Protein AF-A0A955SGY1-F1 (afdb_monomer)

Structure (mmCIF, N/CA/C/O backbone):
data_AF-A0A955SGY1-F1
#
_entry.id   AF-A0A955SGY1-F1
#
loop_
_atom_site.group_PDB
_atom_site.id
_atom_site.type_symbol
_atom_site.label_atom_id
_atom_site.label_alt_id
_atom_site.label_comp_id
_atom_site.label_asym_id
_atom_site.label_entity_id
_atom_site.label_seq_id
_atom_site.pdbx_PDB_ins_code
_atom_site.Cartn_x
_atom_site.Cartn_y
_atom_site.Cartn_z
_atom_site.occupancy
_atom_site.B_iso_or_equiv
_atom_site.auth_seq_id
_atom_site.auth_comp_id
_atom_site.auth_asym_id
_atom_site.auth_atom_id
_atom_site.pdbx_PDB_model_num
ATOM 1 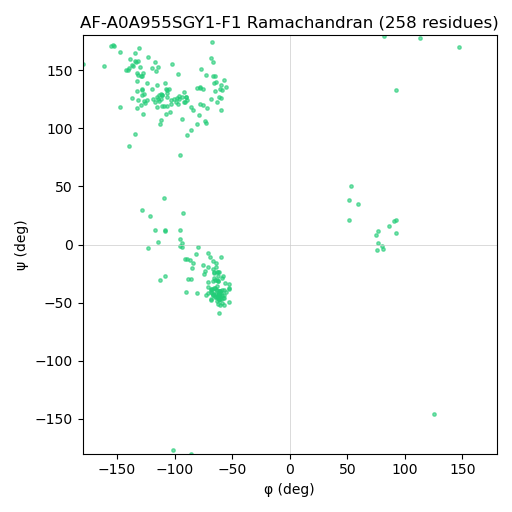N N . GLU A 1 1 ? 8.044 33.710 -1.232 1.00 58.97 1 GLU A N 1
ATOM 2 C CA . GLU A 1 1 ? 9.235 33.362 -0.429 1.00 58.97 1 GLU A CA 1
ATOM 3 C C . GLU A 1 1 ? 10.257 32.613 -1.286 1.00 58.97 1 GLU A C 1
ATOM 5 O O . GLU A 1 1 ? 9.809 31.861 -2.135 1.00 58.97 1 GLU A O 1
ATOM 10 N N . ARG A 1 2 ? 11.578 32.818 -1.128 1.00 69.12 2 ARG A N 1
ATOM 11 C CA . ARG A 1 2 ? 12.640 32.106 -1.903 1.00 69.12 2 ARG A CA 1
ATOM 12 C C . ARG A 1 2 ? 13.667 31.356 -1.040 1.00 69.12 2 ARG A C 1
ATOM 14 O O . ARG A 1 2 ? 14.575 30.723 -1.564 1.00 69.12 2 ARG A O 1
ATOM 21 N N . PHE A 1 3 ? 13.547 31.455 0.283 1.00 81.56 3 PHE A N 1
ATOM 22 C CA . PHE A 1 3 ? 14.526 30.915 1.238 1.00 81.56 3 PHE A CA 1
ATOM 23 C C . PHE A 1 3 ? 13.971 29.784 2.106 1.00 81.56 3 PHE A C 1
ATOM 25 O O . PHE A 1 3 ? 14.678 29.265 2.964 1.00 81.56 3 PHE A O 1
ATOM 32 N N . ILE A 1 4 ? 12.717 29.389 1.884 1.00 88.94 4 ILE A N 1
ATOM 33 C CA . ILE A 1 4 ? 12.073 28.286 2.595 1.00 88.94 4 ILE A CA 1
ATOM 34 C C . ILE A 1 4 ? 11.450 27.314 1.588 1.00 88.94 4 ILE A C 1
ATOM 36 O O . ILE A 1 4 ? 10.950 27.766 0.549 1.00 88.94 4 ILE A O 1
ATOM 40 N N . PRO A 1 5 ? 11.455 26.000 1.879 1.00 91.94 5 PRO A N 1
ATOM 41 C CA . PRO A 1 5 ? 10.697 25.032 1.101 1.00 91.94 5 PRO A CA 1
ATOM 42 C C . PRO A 1 5 ? 9.205 25.380 1.073 1.00 91.94 5 PRO A C 1
ATOM 44 O O . PRO A 1 5 ? 8.644 25.827 2.077 1.00 91.94 5 PRO A O 1
ATOM 47 N N . GLN A 1 6 ? 8.571 25.177 -0.077 1.00 91.75 6 GLN A N 1
ATOM 48 C CA . GLN A 1 6 ? 7.150 25.434 -0.295 1.00 91.75 6 GLN A CA 1
ATOM 49 C C . GLN A 1 6 ? 6.509 24.244 -0.997 1.00 91.75 6 GLN A C 1
ATOM 51 O O . GLN A 1 6 ? 7.007 23.783 -2.021 1.00 91.75 6 GLN A O 1
ATOM 56 N N . ASP A 1 7 ? 5.367 23.806 -0.479 1.00 90.31 7 ASP A N 1
ATOM 57 C CA . ASP A 1 7 ? 4.543 22.774 -1.095 1.00 90.31 7 ASP A CA 1
ATOM 58 C C . ASP A 1 7 ? 3.198 23.373 -1.514 1.00 90.31 7 ASP A C 1
ATOM 60 O O . ASP A 1 7 ? 2.586 24.157 -0.785 1.00 90.31 7 ASP A O 1
ATOM 64 N N . GLY A 1 8 ? 2.740 23.005 -2.706 1.00 89.62 8 GLY A N 1
ATOM 65 C CA . GLY A 1 8 ? 1.530 23.522 -3.326 1.00 89.62 8 GLY A CA 1
ATOM 66 C C . GLY A 1 8 ? 0.721 22.433 -4.019 1.00 89.62 8 GLY A C 1
ATOM 67 O O . GLY A 1 8 ? 1.220 21.360 -4.367 1.00 89.62 8 GLY A O 1
ATOM 68 N N . HIS A 1 9 ? -0.556 22.736 -4.224 1.00 88.56 9 HIS A N 1
ATOM 69 C CA . HIS A 1 9 ? -1.529 21.857 -4.859 1.00 88.56 9 HIS A CA 1
ATOM 70 C C . HIS A 1 9 ? -2.238 22.617 -5.977 1.00 88.56 9 HIS A C 1
ATOM 72 O O . HIS A 1 9 ? -2.709 23.733 -5.754 1.00 88.56 9 HIS A O 1
ATOM 78 N N . ILE A 1 10 ? -2.275 22.047 -7.181 1.00 91.06 10 ILE A N 1
ATOM 79 C CA . ILE A 1 10 ? -2.870 22.682 -8.361 1.00 91.06 10 ILE A CA 1
ATOM 80 C C . ILE A 1 10 ? -3.780 21.669 -9.049 1.00 91.06 10 ILE A C 1
ATOM 82 O O . ILE A 1 10 ? -3.314 20.658 -9.570 1.00 91.06 10 ILE A O 1
ATOM 86 N N . LYS A 1 11 ? -5.077 21.978 -9.116 1.00 87.44 11 LYS A N 1
ATOM 87 C CA . LYS A 1 11 ? -6.042 21.223 -9.924 1.00 87.44 11 LYS A CA 1
ATOM 88 C C . LYS A 1 11 ? -6.175 21.875 -11.292 1.00 87.44 11 LYS A C 1
ATOM 90 O O . LYS A 1 11 ? -6.476 23.063 -11.377 1.00 87.44 11 LYS A O 1
ATOM 95 N N . LEU A 1 12 ? -6.005 21.093 -12.350 1.00 88.69 12 LEU A N 1
ATOM 96 C CA . LEU A 1 12 ? -6.182 21.539 -13.730 1.00 88.69 12 LEU A CA 1
ATOM 97 C C . LEU A 1 12 ? -7.009 20.543 -14.540 1.00 88.69 12 LEU A C 1
ATOM 99 O O . LEU A 1 12 ? -7.102 19.359 -14.219 1.00 88.69 12 LEU A O 1
ATOM 103 N N . SER A 1 13 ? -7.615 21.045 -15.610 1.00 84.56 13 SER A N 1
ATOM 104 C CA . SER A 1 13 ? -8.265 20.232 -16.634 1.00 84.56 13 SER A CA 1
ATOM 105 C C . SER A 1 13 ? -7.509 20.424 -17.942 1.00 84.56 13 SER A C 1
ATOM 107 O O . SER A 1 13 ? -7.421 21.548 -18.435 1.00 84.56 13 SER A O 1
ATOM 109 N N . VAL A 1 14 ? -6.937 19.350 -18.483 1.00 83.06 14 VAL A N 1
ATOM 110 C CA . VAL A 1 14 ? -6.180 19.357 -19.744 1.00 83.06 14 VAL A CA 1
ATOM 111 C C . VAL A 1 14 ? -6.773 18.294 -20.654 1.00 83.06 14 VAL A C 1
ATOM 113 O O . VAL A 1 14 ? -6.879 17.138 -20.256 1.00 83.06 14 VAL A O 1
ATOM 116 N N . GLU A 1 15 ? -7.200 18.690 -21.856 1.00 84.50 15 GLU A N 1
ATOM 117 C CA . GLU A 1 15 ? -7.809 17.787 -22.852 1.00 84.50 15 GLU A CA 1
ATOM 118 C C . GLU A 1 15 ? -8.969 16.939 -22.283 1.00 84.50 15 GLU A C 1
ATOM 120 O O . GLU A 1 15 ? -9.115 15.754 -22.576 1.00 84.50 15 GLU A O 1
ATOM 125 N N . GLY A 1 16 ? -9.782 17.540 -21.406 1.00 79.62 16 GLY A N 1
ATOM 126 C CA . GLY A 1 16 ? -10.905 16.866 -20.742 1.00 79.62 16 GLY A CA 1
ATOM 127 C C . GLY A 1 16 ? -10.512 15.928 -19.594 1.00 79.62 16 GLY A C 1
ATOM 128 O O . GLY A 1 16 ? -11.390 15.333 -18.971 1.00 79.62 16 GLY A O 1
ATOM 129 N N . ARG A 1 17 ? -9.220 15.804 -19.269 1.00 77.88 17 ARG A N 1
ATOM 130 C CA . ARG A 1 17 ? -8.729 15.034 -18.120 1.00 77.88 17 ARG A CA 1
ATOM 131 C C . ARG A 1 17 ? -8.499 15.945 -16.925 1.00 77.88 17 ARG A C 1
ATOM 133 O O . ARG A 1 17 ? -7.773 16.934 -17.018 1.00 77.88 17 ARG A O 1
ATOM 140 N N . SER A 1 18 ? -9.084 15.580 -15.786 1.00 80.62 18 SER A N 1
ATOM 141 C CA . SER A 1 18 ? -8.794 16.237 -14.511 1.00 80.62 18 SER A CA 1
ATOM 142 C C . SER A 1 18 ? -7.466 15.717 -13.963 1.00 80.62 18 SER A C 1
ATOM 144 O O . SER A 1 18 ? -7.362 14.557 -13.561 1.00 80.62 18 SER A O 1
ATOM 146 N N . ILE A 1 19 ? -6.463 16.589 -13.955 1.00 85.31 19 ILE A N 1
ATOM 147 C CA . ILE A 1 19 ? -5.121 16.317 -13.449 1.00 85.31 19 ILE A CA 1
ATOM 148 C C . ILE A 1 19 ? -4.935 17.084 -12.148 1.00 85.31 19 ILE A C 1
ATOM 150 O O . ILE A 1 19 ? -5.339 18.243 -12.011 1.00 85.31 19 ILE A O 1
ATOM 154 N N . ASP A 1 20 ? -4.303 16.421 -11.195 1.00 85.75 20 ASP A N 1
ATOM 155 C CA . ASP A 1 20 ? -3.930 17.016 -9.932 1.00 85.75 20 ASP A CA 1
ATOM 156 C C . ASP A 1 20 ? -2.399 17.052 -9.799 1.00 85.75 20 ASP A C 1
ATOM 158 O O . ASP A 1 20 ? -1.723 16.045 -10.011 1.00 85.75 20 ASP A O 1
ATOM 162 N N . LEU A 1 21 ? -1.828 18.224 -9.519 1.00 89.50 21 LEU A N 1
ATOM 163 C CA . LEU A 1 21 ? -0.387 18.415 -9.373 1.00 89.50 21 LEU A CA 1
ATOM 164 C C . LEU A 1 21 ? -0.034 18.725 -7.928 1.00 89.50 21 LEU A C 1
ATOM 166 O O . LEU A 1 21 ? -0.535 19.683 -7.336 1.00 89.50 21 LEU A O 1
ATOM 170 N N . ARG A 1 22 ? 0.933 17.971 -7.405 1.00 90.12 22 ARG A N 1
ATOM 171 C CA . ARG A 1 22 ? 1.679 18.363 -6.208 1.00 90.12 22 ARG A CA 1
ATOM 172 C C . ARG A 1 22 ? 2.985 19.005 -6.639 1.00 90.12 22 ARG A C 1
ATOM 174 O O . ARG A 1 22 ? 3.778 18.374 -7.340 1.00 90.12 22 ARG A O 1
ATOM 181 N N . VAL A 1 23 ? 3.188 20.247 -6.228 1.00 93.88 23 VAL A N 1
ATOM 182 C CA . VAL A 1 23 ? 4.379 21.034 -6.547 1.00 93.88 23 VAL A CA 1
ATOM 183 C C . VAL A 1 23 ? 5.180 21.207 -5.269 1.00 93.88 23 VAL A C 1
ATOM 185 O O . VAL A 1 23 ? 4.620 21.617 -4.259 1.00 93.88 23 VAL A O 1
ATOM 188 N N . SER A 1 24 ? 6.470 20.895 -5.313 1.00 94.31 24 SER A N 1
ATOM 189 C CA . SER A 1 24 ? 7.399 21.161 -4.217 1.00 94.31 24 SER A CA 1
ATOM 190 C C . SER A 1 24 ? 8.550 22.007 -4.745 1.00 94.31 24 SER A C 1
ATOM 192 O O . SER A 1 24 ? 9.192 21.637 -5.733 1.00 94.31 24 SER A O 1
ATOM 194 N N . CYS A 1 25 ? 8.778 23.152 -4.111 1.00 94.25 25 CYS A N 1
ATOM 195 C CA . CYS A 1 25 ? 9.858 24.081 -4.405 1.00 94.25 25 CYS A CA 1
ATOM 196 C C . CYS A 1 25 ? 10.840 24.064 -3.233 1.00 94.25 25 CYS A C 1
ATOM 198 O O . CYS A 1 25 ? 10.445 24.305 -2.093 1.00 94.25 25 CYS A O 1
ATOM 200 N N . CYS A 1 26 ? 12.115 23.800 -3.501 1.00 94.31 26 CYS A N 1
ATOM 201 C CA . CYS A 1 26 ? 13.161 23.757 -2.484 1.00 94.31 26 CYS A CA 1
ATOM 202 C C . CYS A 1 26 ? 14.322 24.686 -2.873 1.00 94.31 26 CYS A C 1
ATOM 204 O O . CYS A 1 26 ? 14.809 24.586 -4.006 1.00 94.31 26 CYS A O 1
ATOM 206 N N . PRO A 1 27 ? 14.789 25.575 -1.976 1.00 92.94 27 PRO A N 1
ATOM 207 C CA . PRO A 1 27 ? 15.958 26.398 -2.245 1.00 92.94 27 PRO A CA 1
ATOM 208 C C . PRO A 1 27 ? 17.218 25.529 -2.354 1.00 92.94 27 PRO A C 1
ATOM 210 O O . PRO A 1 27 ? 17.440 24.597 -1.584 1.00 92.94 27 PRO A O 1
ATOM 213 N N . THR A 1 28 ? 18.066 25.858 -3.316 1.00 92.75 28 THR A N 1
ATOM 214 C CA . THR A 1 28 ? 19.354 25.220 -3.593 1.00 92.75 28 THR A CA 1
ATOM 215 C C . THR A 1 28 ? 20.434 26.290 -3.735 1.00 92.75 28 THR A C 1
ATOM 217 O O . THR A 1 28 ? 20.137 27.477 -3.870 1.00 92.75 28 THR A O 1
ATOM 220 N N . VAL A 1 29 ? 21.703 25.876 -3.765 1.00 92.88 29 VAL A N 1
ATOM 221 C CA . VAL A 1 29 ? 22.844 26.794 -3.950 1.00 92.88 29 VAL A CA 1
ATOM 222 C C . VAL A 1 29 ? 22.747 27.591 -5.264 1.00 92.88 29 VAL A C 1
ATOM 224 O O . VAL A 1 29 ? 23.251 28.707 -5.340 1.00 92.88 29 VAL A O 1
ATOM 227 N N . PHE A 1 30 ? 22.069 27.052 -6.284 1.00 93.25 30 PHE A N 1
ATOM 228 C CA . PHE A 1 30 ? 21.986 27.639 -7.627 1.00 93.25 30 PHE A CA 1
ATOM 229 C C . PHE A 1 30 ? 20.610 28.241 -7.966 1.00 93.25 30 PHE A C 1
ATOM 231 O O . PHE A 1 30 ? 20.347 28.540 -9.128 1.00 93.25 30 PHE A O 1
ATOM 238 N N . GLY A 1 31 ? 19.719 28.411 -6.982 1.00 92.00 31 GLY A N 1
ATOM 239 C CA . GLY A 1 31 ? 18.337 28.863 -7.195 1.00 92.00 31 GLY A CA 1
ATOM 240 C C . GLY A 1 31 ? 17.324 27.890 -6.598 1.00 92.00 31 GLY A C 1
ATOM 241 O O . GLY A 1 31 ? 17.603 27.268 -5.581 1.00 92.00 31 GLY A O 1
ATOM 242 N N . GLU A 1 32 ? 16.155 27.722 -7.208 1.00 94.06 32 GLU A N 1
ATOM 243 C CA . GLU A 1 32 ? 15.104 26.831 -6.694 1.00 94.06 32 GLU A CA 1
ATOM 244 C C . GLU A 1 32 ? 15.019 25.540 -7.520 1.00 94.06 32 GLU A C 1
ATOM 246 O O . GLU A 1 32 ? 15.006 25.568 -8.749 1.00 94.06 32 GLU A O 1
ATOM 251 N N . SER A 1 33 ? 14.939 24.398 -6.838 1.00 94.25 33 SER A N 1
ATOM 252 C CA . SER A 1 33 ? 14.561 23.121 -7.442 1.00 94.25 33 SE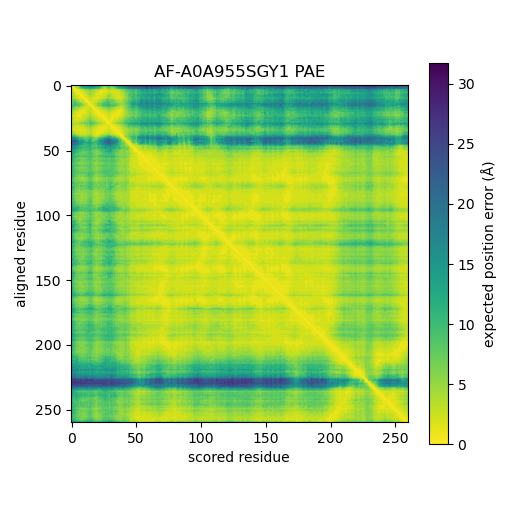R A CA 1
ATOM 253 C C . SER A 1 33 ? 13.050 22.965 -7.350 1.00 94.25 33 SER A C 1
ATOM 255 O O . SER A 1 33 ? 12.487 23.084 -6.261 1.00 94.25 33 SER A O 1
ATOM 257 N N . VAL A 1 34 ? 12.399 22.692 -8.481 1.00 94.69 34 VAL A N 1
ATOM 258 C CA . VAL A 1 34 ? 10.949 22.492 -8.555 1.00 94.69 34 VAL A CA 1
ATOM 259 C C . VAL A 1 34 ? 10.662 21.070 -9.011 1.00 94.69 34 VAL A C 1
ATOM 261 O O . VAL A 1 34 ? 11.076 20.652 -10.092 1.00 94.69 34 VAL A O 1
ATOM 264 N N . VAL A 1 35 ? 9.913 20.329 -8.199 1.00 95.62 35 VAL A N 1
ATOM 265 C CA . VAL A 1 35 ? 9.427 18.988 -8.529 1.00 95.62 35 VAL A CA 1
ATOM 266 C C . VAL A 1 35 ? 7.912 19.035 -8.647 1.00 95.62 35 VAL A C 1
ATOM 268 O O . VAL A 1 35 ? 7.218 19.407 -7.703 1.00 95.62 35 VAL A O 1
ATOM 271 N N . MET A 1 36 ? 7.393 18.617 -9.802 1.00 92.81 36 MET A N 1
ATOM 272 C CA . MET A 1 36 ? 5.959 18.447 -10.025 1.00 92.81 36 MET A CA 1
ATOM 273 C C . MET A 1 36 ? 5.628 16.962 -10.120 1.00 92.81 36 MET A C 1
ATOM 275 O O . MET A 1 36 ? 6.121 16.254 -10.999 1.00 92.81 36 MET A O 1
ATOM 279 N N . ARG A 1 37 ? 4.777 16.482 -9.214 1.00 89.56 37 ARG A N 1
ATOM 280 C CA . ARG A 1 37 ? 4.217 15.132 -9.265 1.00 89.56 37 ARG A CA 1
ATOM 281 C C . ARG A 1 37 ? 2.819 15.195 -9.863 1.00 89.56 37 ARG A C 1
ATOM 283 O O . ARG A 1 37 ? 1.950 15.873 -9.323 1.00 89.56 37 ARG A O 1
ATOM 290 N N . ILE A 1 38 ? 2.629 14.457 -10.952 1.00 86.62 38 ILE A N 1
ATOM 291 C CA . ILE A 1 38 ? 1.356 14.351 -11.663 1.00 86.62 38 ILE A CA 1
ATOM 292 C C . ILE A 1 38 ? 0.532 13.213 -11.071 1.00 86.62 38 ILE A C 1
ATOM 294 O O . ILE A 1 38 ? 0.996 12.073 -11.018 1.00 86.62 38 ILE A O 1
ATOM 298 N N . LEU A 1 39 ? -0.687 13.528 -10.652 1.00 80.94 39 LEU A N 1
ATOM 299 C CA . LEU A 1 39 ? -1.702 12.582 -10.214 1.00 80.94 39 LEU A CA 1
ATOM 300 C C . LEU A 1 39 ? -2.836 12.607 -11.246 1.00 80.94 39 LEU A C 1
ATOM 302 O O . LEU A 1 39 ? -3.626 13.550 -11.318 1.00 80.94 39 LEU A O 1
ATOM 306 N N . ASP A 1 40 ? -2.879 11.580 -12.094 1.00 74.88 40 ASP A N 1
ATOM 307 C CA . ASP A 1 40 ? -3.929 11.406 -13.099 1.00 74.88 40 ASP A CA 1
ATOM 308 C C . ASP A 1 40 ? -5.047 10.526 -12.531 1.00 74.88 40 ASP A C 1
ATOM 310 O O . ASP A 1 40 ? -4.890 9.309 -12.389 1.00 74.88 40 ASP A O 1
ATOM 314 N N . LYS A 1 41 ? -6.192 11.148 -12.232 1.00 66.06 41 LYS A N 1
ATOM 315 C CA . LYS A 1 41 ? -7.369 10.476 -11.662 1.00 66.06 41 LYS A CA 1
ATOM 316 C C . LYS A 1 41 ? -7.954 9.399 -12.578 1.00 66.06 41 LYS A C 1
ATOM 318 O O . LYS A 1 41 ? -8.553 8.457 -12.075 1.00 66.06 41 LYS A O 1
ATOM 323 N N . GLY A 1 42 ? -7.783 9.516 -13.897 1.00 61.31 42 GLY A N 1
ATOM 324 C CA . GLY A 1 42 ? -8.305 8.550 -14.868 1.00 61.31 42 GLY A CA 1
ATOM 325 C C . GLY A 1 42 ? -7.435 7.302 -15.038 1.00 61.31 42 GLY A C 1
ATOM 326 O O . GLY A 1 42 ? -7.839 6.364 -15.717 1.00 61.31 42 GLY A O 1
ATOM 327 N N . SER A 1 43 ? -6.238 7.283 -14.443 1.00 59.78 43 SER A N 1
ATOM 328 C CA . SER A 1 43 ? -5.252 6.207 -14.615 1.00 59.78 43 SER A CA 1
ATOM 329 C C . SER A 1 43 ? -5.300 5.127 -13.530 1.00 59.78 43 SER A C 1
ATOM 331 O O . SER A 1 43 ? -4.517 4.173 -13.576 1.00 59.78 43 SER A O 1
ATOM 333 N N . LEU A 1 44 ? -6.187 5.276 -12.541 1.00 66.44 44 LEU A N 1
ATOM 334 C CA . LEU A 1 44 ? -6.273 4.360 -11.414 1.00 66.44 44 LEU A CA 1
ATOM 335 C C . LEU A 1 44 ? -6.886 3.031 -11.865 1.00 66.44 44 LEU A C 1
ATOM 337 O O . LEU A 1 44 ? -8.086 2.908 -12.090 1.00 66.44 44 LEU A O 1
ATOM 341 N N . VAL A 1 45 ? -6.024 2.031 -11.997 1.00 61.56 45 VAL A N 1
ATOM 342 C CA . VAL A 1 45 ? -6.423 0.645 -12.219 1.00 61.56 45 VAL A CA 1
ATOM 343 C C . VAL A 1 45 ? -6.974 0.099 -10.900 1.00 61.56 45 VAL A C 1
ATOM 345 O O . VAL A 1 45 ? -6.203 -0.137 -9.971 1.00 61.56 45 VAL A O 1
ATOM 348 N N . LEU A 1 46 ? -8.296 -0.063 -10.822 1.00 70.62 46 LEU A N 1
ATOM 349 C CA . LEU A 1 46 ? -9.027 -0.654 -9.688 1.00 70.62 46 LEU A CA 1
ATOM 350 C C . LEU A 1 46 ? -9.598 -2.027 -10.053 1.00 70.62 46 LEU A C 1
ATOM 352 O O . LEU A 1 46 ? -10.732 -2.360 -9.726 1.00 70.62 46 LEU A O 1
ATOM 356 N N . ASP A 1 47 ? -8.811 -2.798 -10.788 1.00 79.69 47 ASP A N 1
ATOM 357 C CA . ASP A 1 47 ? -9.188 -4.107 -11.292 1.00 79.69 47 ASP A CA 1
ATOM 358 C C . ASP A 1 47 ? -8.073 -5.093 -10.913 1.00 79.69 47 ASP A C 1
ATOM 360 O O . ASP A 1 47 ? -6.908 -4.902 -11.287 1.00 79.69 47 ASP A O 1
ATOM 364 N N . VAL A 1 48 ? -8.430 -6.122 -10.134 1.00 79.12 48 VAL A N 1
ATOM 365 C CA . VAL A 1 48 ? -7.500 -7.154 -9.645 1.00 79.12 48 VAL A CA 1
ATOM 366 C C . VAL A 1 48 ? -6.827 -7.859 -10.814 1.00 79.12 48 VAL A C 1
ATOM 368 O O . VAL A 1 48 ? -5.617 -8.102 -10.782 1.00 79.12 48 VAL A O 1
ATOM 371 N N . GLU A 1 49 ? -7.579 -8.111 -11.883 1.00 82.62 49 GLU A N 1
ATOM 372 C CA . GLU A 1 49 ? -7.097 -8.812 -13.064 1.00 82.62 49 GLU A CA 1
ATOM 373 C C . GLU A 1 49 ? -6.007 -7.997 -13.789 1.00 82.62 49 GLU A C 1
ATOM 375 O O . GLU A 1 49 ? -5.112 -8.546 -14.439 1.00 82.62 49 GLU A O 1
ATOM 380 N N . GLN A 1 50 ? -5.999 -6.675 -13.607 1.00 83.88 50 GLN A N 1
ATOM 381 C CA . GLN A 1 50 ? -5.000 -5.773 -14.177 1.00 83.88 50 GLN A CA 1
ATOM 382 C C . GLN A 1 50 ? -3.779 -5.530 -13.272 1.00 83.88 50 GLN A C 1
ATOM 384 O O . GLN A 1 50 ? -2.760 -5.021 -13.762 1.00 83.88 50 GLN A O 1
ATOM 389 N N . LEU A 1 51 ? -3.822 -5.924 -11.989 1.00 87.19 51 LEU A N 1
ATOM 390 C CA . LEU A 1 51 ? -2.685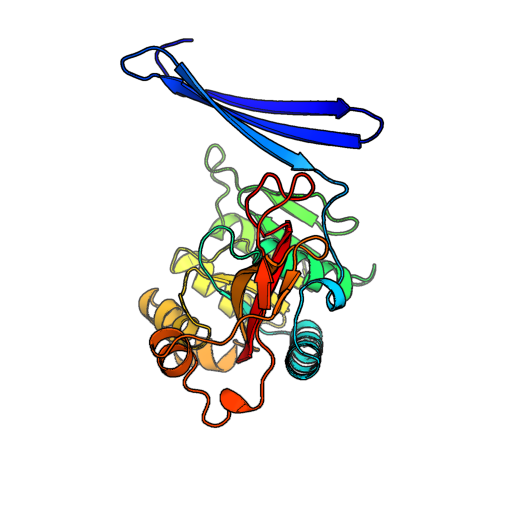 -5.803 -11.059 1.00 87.19 51 LEU A CA 1
ATOM 391 C C . LEU A 1 51 ? -1.502 -6.698 -11.464 1.00 87.19 51 LEU A C 1
ATOM 393 O O . LEU A 1 51 ? -0.341 -6.349 -11.218 1.00 87.19 51 LEU A O 1
ATOM 397 N N . GLY A 1 52 ? -1.786 -7.816 -12.137 1.00 89.81 52 GLY A N 1
ATOM 398 C CA . GLY A 1 52 ? -0.790 -8.797 -12.574 1.00 89.81 52 GLY A CA 1
ATOM 399 C C . GLY A 1 52 ? -0.548 -9.933 -11.581 1.00 89.81 52 GLY A C 1
ATOM 400 O O . GLY A 1 52 ? 0.510 -10.555 -11.629 1.00 89.81 52 GLY A O 1
ATOM 401 N N . MET A 1 53 ? -1.493 -10.184 -10.671 1.00 92.81 53 MET A N 1
ATOM 402 C CA . MET A 1 53 ? -1.466 -11.363 -9.801 1.00 92.81 53 MET A CA 1
ATOM 403 C C . MET A 1 53 ? -1.666 -12.640 -10.626 1.00 92.81 53 MET A C 1
ATOM 405 O O . MET A 1 53 ? -2.423 -12.633 -11.599 1.00 92.81 53 MET A O 1
ATOM 409 N N . SER A 1 54 ? -1.008 -13.731 -10.227 1.00 92.69 54 SER A N 1
ATOM 410 C CA . SER A 1 54 ? -1.272 -15.060 -10.791 1.00 92.69 54 SER A CA 1
ATOM 411 C C . SER A 1 54 ? -2.680 -15.533 -10.411 1.00 92.69 54 SER A C 1
ATOM 413 O O . SER A 1 54 ? -3.209 -15.096 -9.395 1.00 92.69 54 SER A O 1
ATOM 415 N N . GLU A 1 55 ? -3.289 -16.456 -11.162 1.00 92.88 55 GLU A N 1
ATOM 416 C CA . GLU A 1 55 ? -4.618 -16.996 -10.808 1.00 92.88 55 GLU A CA 1
ATOM 417 C C . GLU A 1 55 ? -4.656 -17.606 -9.395 1.00 92.88 55 GLU A C 1
ATOM 419 O O . GLU A 1 55 ? -5.670 -17.538 -8.703 1.00 92.88 55 GLU A O 1
ATOM 424 N N . VAL A 1 56 ? -3.540 -18.191 -8.952 1.00 93.56 56 VAL A N 1
ATOM 425 C CA . VAL A 1 56 ? -3.404 -18.766 -7.608 1.00 93.56 56 VAL A CA 1
ATOM 426 C C . VAL A 1 56 ? -3.411 -17.667 -6.547 1.00 93.56 56 VAL A C 1
ATOM 428 O O . VAL A 1 56 ? -4.133 -17.779 -5.558 1.00 93.56 56 VAL A O 1
ATOM 431 N N . ASP A 1 57 ? -2.641 -16.598 -6.754 1.00 94.31 57 ASP A N 1
ATOM 432 C CA . ASP A 1 57 ? -2.586 -15.482 -5.806 1.00 94.31 57 ASP A CA 1
ATOM 433 C C . ASP A 1 57 ? -3.877 -14.662 -5.817 1.00 94.31 57 ASP A C 1
ATOM 435 O O . ASP A 1 57 ? -4.280 -14.177 -4.767 1.00 94.31 57 ASP A O 1
ATOM 439 N N . GLN A 1 58 ? -4.561 -14.555 -6.962 1.00 94.50 58 GLN A N 1
ATOM 440 C CA . GLN A 1 58 ? -5.879 -13.920 -7.055 1.00 94.50 58 GLN A CA 1
ATOM 441 C C . GLN A 1 58 ? -6.913 -14.649 -6.197 1.00 94.50 58 GLN A C 1
ATOM 443 O O . GLN A 1 58 ? -7.642 -13.998 -5.459 1.00 94.50 58 GLN A O 1
ATOM 448 N N . LYS A 1 59 ? -6.941 -15.989 -6.224 1.00 94.81 59 LYS A N 1
ATOM 449 C CA . LYS A 1 59 ? -7.842 -16.776 -5.364 1.00 94.81 59 LYS A CA 1
ATOM 450 C C . LYS A 1 59 ? -7.554 -16.547 -3.882 1.00 94.81 59 LYS A C 1
ATOM 452 O O . LYS A 1 59 ? -8.468 -16.242 -3.130 1.00 94.81 59 LYS A O 1
ATOM 457 N N . LYS A 1 60 ? -6.281 -16.615 -3.473 1.00 95.94 60 LYS A N 1
ATOM 458 C CA . LYS A 1 60 ? -5.879 -16.318 -2.085 1.00 95.94 60 LYS A CA 1
ATOM 459 C C . LYS A 1 60 ? -6.252 -14.894 -1.673 1.00 95.94 60 LYS A C 1
ATOM 461 O O . LYS A 1 60 ? -6.713 -14.675 -0.558 1.00 95.94 60 LYS A O 1
ATOM 466 N N . PHE A 1 61 ? -6.039 -13.932 -2.568 1.00 96.62 61 PHE A N 1
ATOM 467 C CA . PHE A 1 61 ? -6.398 -12.538 -2.353 1.00 96.62 61 PHE A CA 1
ATOM 468 C C . PHE A 1 61 ? -7.902 -12.392 -2.140 1.00 96.62 61 PHE A C 1
ATOM 470 O O . PHE A 1 61 ? -8.304 -11.847 -1.117 1.00 96.62 61 PHE A O 1
ATOM 477 N N . ASP A 1 62 ? -8.720 -12.943 -3.038 1.00 95.75 62 ASP A N 1
ATOM 478 C CA . ASP A 1 62 ? -10.177 -12.927 -2.914 1.00 95.75 62 ASP A CA 1
ATOM 479 C C . ASP A 1 62 ? -10.653 -13.595 -1.620 1.00 95.75 62 ASP A C 1
ATOM 481 O O . ASP A 1 62 ? -11.482 -13.021 -0.914 1.00 95.75 62 ASP A O 1
ATOM 485 N N . ASP A 1 63 ? -10.082 -14.741 -1.252 1.00 96.69 63 ASP A N 1
ATOM 486 C CA . ASP A 1 63 ? -10.420 -15.432 -0.007 1.00 96.69 63 ASP A CA 1
ATOM 487 C C . ASP A 1 63 ? -10.111 -14.574 1.230 1.00 96.69 63 ASP A C 1
ATOM 489 O O . ASP A 1 63 ? -10.898 -14.539 2.176 1.00 96.69 63 ASP A O 1
ATOM 493 N N . VAL A 1 64 ? -8.973 -13.871 1.245 1.00 97.44 64 VAL A N 1
ATOM 494 C CA . VAL A 1 64 ? -8.541 -13.046 2.385 1.00 97.44 64 VAL A CA 1
ATOM 495 C C . VAL A 1 64 ? -9.362 -11.766 2.514 1.00 97.44 64 VAL A C 1
ATOM 497 O O . VAL A 1 64 ? -9.763 -11.426 3.628 1.00 97.44 64 VAL A O 1
ATOM 500 N N . ILE A 1 65 ? -9.634 -11.061 1.411 1.00 97.12 65 ILE A N 1
ATOM 501 C CA . ILE A 1 65 ? -10.367 -9.785 1.466 1.00 97.12 65 ILE A CA 1
ATOM 502 C C . ILE A 1 65 ? -11.851 -9.968 1.816 1.00 97.12 65 ILE A C 1
ATOM 504 O O . ILE A 1 65 ? -12.473 -9.013 2.264 1.00 97.12 65 ILE A O 1
ATOM 508 N N . HIS A 1 66 ? -12.416 -11.169 1.648 1.00 97.06 66 HIS A N 1
ATOM 509 C CA . HIS A 1 66 ? -13.806 -11.477 2.016 1.00 97.06 66 HIS A CA 1
ATOM 510 C C . HIS A 1 66 ? -13.955 -12.099 3.411 1.00 97.06 66 HIS A C 1
ATOM 512 O O . HIS A 1 66 ? -15.061 -12.482 3.801 1.00 97.06 66 HIS A O 1
ATOM 518 N N . ARG A 1 67 ? -12.869 -12.216 4.188 1.00 97.50 67 ARG A N 1
ATOM 519 C CA . ARG A 1 67 ? -12.976 -12.689 5.572 1.00 97.50 67 ARG A CA 1
ATOM 520 C C . ARG A 1 67 ? -13.775 -11.696 6.423 1.00 97.50 67 ARG A C 1
ATOM 522 O O . ARG A 1 67 ? -13.637 -10.491 6.238 1.00 97.50 67 ARG A O 1
ATOM 529 N N . PRO A 1 68 ? -14.568 -12.182 7.394 1.00 96.06 68 PRO A N 1
ATOM 530 C CA . PRO A 1 68 ? -15.405 -11.313 8.220 1.00 96.06 68 PRO A CA 1
ATOM 531 C C . PRO A 1 68 ? -14.588 -10.386 9.127 1.00 96.06 68 PRO A C 1
ATOM 533 O O . PRO A 1 68 ? -15.020 -9.281 9.425 1.00 96.06 68 PRO A O 1
ATOM 536 N N . HIS A 1 69 ? -13.416 -10.834 9.576 1.00 97.62 69 HIS A N 1
ATOM 537 C CA . HIS A 1 69 ? -12.529 -10.070 10.446 1.00 97.62 69 HIS A CA 1
ATOM 538 C C . HIS A 1 69 ? -11.082 -10.541 10.299 1.00 97.62 69 HIS A C 1
ATOM 540 O O . HIS A 1 69 ? -10.820 -11.581 9.689 1.00 97.62 69 HIS A O 1
ATOM 546 N N . GLY A 1 70 ? -10.151 -9.799 10.893 1.00 97.88 70 GLY A N 1
ATOM 547 C CA . GLY A 1 70 ? -8.710 -10.059 10.864 1.00 97.88 70 GLY A CA 1
ATOM 548 C C . GLY A 1 70 ? -7.953 -8.984 10.082 1.00 97.88 70 GLY A C 1
ATOM 549 O O . GLY A 1 70 ? -8.557 -8.051 9.558 1.00 97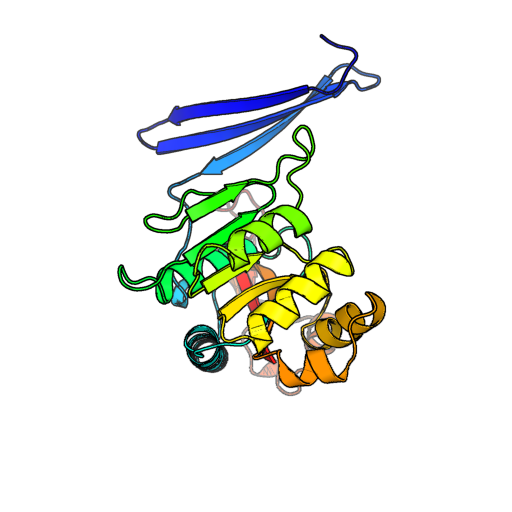.88 70 GLY A O 1
ATOM 550 N N . ILE A 1 71 ? -6.625 -9.084 10.017 1.00 98.12 71 ILE A N 1
ATOM 551 C CA . ILE A 1 71 ? -5.771 -8.090 9.355 1.00 98.12 71 ILE A CA 1
ATOM 552 C C . ILE A 1 71 ? -5.114 -8.653 8.090 1.00 98.12 71 ILE A C 1
ATOM 554 O O . ILE A 1 71 ? -4.494 -9.717 8.113 1.00 98.12 71 ILE A O 1
ATOM 558 N N . PHE A 1 72 ? -5.240 -7.925 6.982 1.00 98.50 72 PHE A N 1
ATOM 559 C CA . PHE A 1 72 ? -4.511 -8.155 5.739 1.00 98.50 72 PHE A CA 1
ATOM 560 C C . PHE A 1 72 ? -3.437 -7.080 5.561 1.00 98.50 72 PHE A C 1
ATOM 562 O O . PHE A 1 72 ? -3.712 -5.877 5.626 1.00 98.50 72 PHE A O 1
ATOM 569 N N . LEU A 1 73 ? -2.199 -7.520 5.340 1.00 98.38 73 LEU A N 1
ATOM 570 C CA . LEU A 1 73 ? -1.033 -6.644 5.267 1.00 98.38 73 LEU A CA 1
ATOM 571 C C . LEU A 1 73 ? -0.443 -6.656 3.863 1.00 98.38 73 LEU A C 1
ATOM 573 O O . LEU A 1 73 ? -0.049 -7.704 3.359 1.00 98.38 73 LEU A O 1
ATOM 577 N N . VAL A 1 74 ? -0.299 -5.480 3.256 1.00 98.19 74 VAL A N 1
ATOM 578 C CA . VAL A 1 74 ? 0.434 -5.325 1.994 1.00 98.19 74 VAL A CA 1
ATOM 579 C C . VAL A 1 74 ? 1.800 -4.718 2.275 1.00 98.19 74 VAL A C 1
ATOM 581 O O . VAL A 1 74 ? 1.913 -3.636 2.852 1.00 98.19 74 VAL A O 1
ATOM 584 N N . THR A 1 75 ? 2.864 -5.389 1.852 1.00 97.94 75 THR A N 1
ATOM 585 C CA . THR A 1 75 ? 4.235 -4.969 2.122 1.00 97.94 75 THR A CA 1
ATOM 586 C C . THR A 1 75 ? 5.017 -4.635 0.864 1.00 97.94 75 THR A C 1
ATOM 588 O O . THR A 1 75 ? 4.678 -5.021 -0.256 1.00 97.94 75 THR A O 1
ATOM 591 N N . GLY A 1 76 ? 6.060 -3.828 1.035 1.00 96.81 76 GLY A N 1
ATOM 592 C CA . GLY A 1 76 ? 6.974 -3.462 -0.039 1.00 96.81 76 GLY A CA 1
ATOM 593 C C . GLY A 1 76 ? 7.537 -2.048 0.101 1.00 96.81 76 GLY A C 1
ATOM 594 O O . GLY A 1 76 ? 7.062 -1.245 0.916 1.00 96.81 76 GLY A O 1
ATOM 595 N N . PRO A 1 77 ? 8.539 -1.699 -0.719 1.00 94.19 77 PRO A N 1
ATOM 596 C CA . PRO A 1 77 ? 9.159 -0.380 -0.696 1.00 94.19 77 PRO A CA 1
ATOM 597 C C . PRO A 1 77 ? 8.204 0.726 -1.176 1.00 94.19 77 PRO A C 1
ATOM 599 O O . PRO A 1 77 ? 7.080 0.492 -1.632 1.00 94.19 77 PRO A O 1
ATOM 602 N N . THR A 1 78 ? 8.644 1.977 -1.071 1.00 91.06 78 THR A N 1
ATOM 603 C CA . THR A 1 78 ? 7.926 3.112 -1.663 1.00 91.06 78 THR A CA 1
ATOM 604 C C . THR A 1 78 ? 7.807 2.930 -3.176 1.00 91.06 78 THR A C 1
ATOM 606 O O . THR A 1 78 ? 8.754 2.516 -3.841 1.00 91.06 78 THR A O 1
ATOM 609 N N . GLY A 1 79 ? 6.627 3.219 -3.730 1.00 89.50 79 GLY A N 1
ATOM 610 C CA . GLY A 1 79 ? 6.374 3.076 -5.165 1.00 89.50 79 GLY A CA 1
ATOM 611 C C . G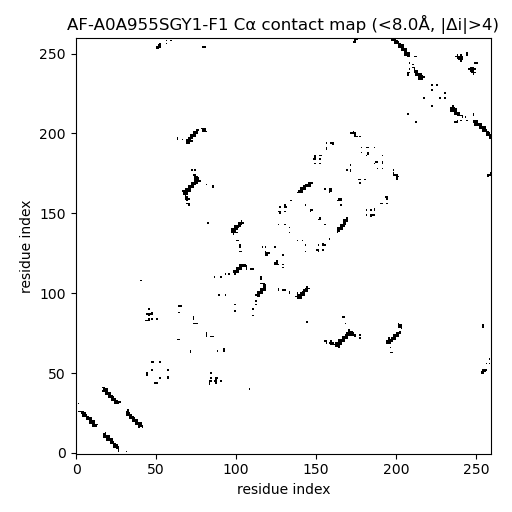LY A 1 79 ? 6.159 1.636 -5.646 1.00 89.50 79 GLY A C 1
ATOM 612 O O . GLY A 1 79 ? 6.113 1.418 -6.854 1.00 89.50 79 GLY A O 1
ATOM 613 N N . SER A 1 80 ? 5.984 0.662 -4.744 1.00 93.25 80 SER A N 1
ATOM 614 C CA . SER A 1 80 ? 5.658 -0.720 -5.121 1.00 93.25 80 SER A CA 1
ATOM 615 C C . SER A 1 80 ? 4.183 -0.962 -5.461 1.00 93.25 80 SER A C 1
ATOM 617 O O . SER A 1 80 ? 3.839 -2.071 -5.847 1.00 93.25 80 SER A O 1
ATOM 619 N N . GLY A 1 81 ? 3.316 0.051 -5.359 1.00 92.56 81 GLY A N 1
ATOM 620 C CA . GLY A 1 81 ? 1.894 -0.061 -5.709 1.00 92.56 81 GLY A CA 1
ATOM 621 C C . GLY A 1 81 ? 0.976 -0.570 -4.590 1.00 92.56 81 GLY A C 1
ATOM 622 O O . GLY A 1 81 ? -0.157 -0.931 -4.885 1.00 92.56 81 GLY A O 1
ATOM 623 N N . LYS A 1 82 ? 1.423 -0.565 -3.322 1.00 95.50 82 LYS A N 1
ATOM 624 C CA . LYS A 1 82 ? 0.623 -1.018 -2.163 1.00 95.50 82 LYS A CA 1
ATOM 625 C C . LYS A 1 82 ? -0.750 -0.347 -2.078 1.00 95.50 82 LYS A C 1
ATOM 627 O O . LYS A 1 82 ? -1.759 -1.031 -1.972 1.00 95.50 82 LYS A O 1
ATOM 632 N N . THR A 1 83 ? -0.786 0.984 -2.183 1.00 93.81 83 THR A N 1
ATOM 633 C CA . THR A 1 83 ? -2.032 1.766 -2.133 1.00 93.81 83 THR A CA 1
ATOM 634 C C . THR A 1 83 ? -2.983 1.378 -3.260 1.00 93.81 83 THR A C 1
ATOM 636 O O . THR A 1 83 ? -4.171 1.227 -3.020 1.00 93.81 83 THR A O 1
ATOM 639 N N . THR A 1 84 ? -2.470 1.137 -4.473 1.00 93.38 84 THR A N 1
ATOM 640 C CA . THR A 1 84 ? -3.282 0.667 -5.607 1.00 93.38 84 THR A CA 1
ATOM 641 C C . THR A 1 84 ? -3.927 -0.682 -5.303 1.00 93.38 84 THR A C 1
ATOM 643 O O . THR A 1 84 ? -5.122 -0.852 -5.528 1.00 93.38 84 THR A O 1
ATOM 646 N N . THR A 1 85 ? -3.170 -1.620 -4.736 1.00 95.44 85 THR A N 1
ATOM 647 C CA . THR A 1 85 ? -3.690 -2.938 -4.349 1.00 95.44 85 THR A CA 1
ATOM 648 C C . THR A 1 85 ? -4.720 -2.844 -3.227 1.00 95.44 85 THR A C 1
ATOM 650 O O . THR A 1 85 ? -5.768 -3.475 -3.322 1.00 95.44 85 THR A O 1
ATOM 653 N N . LEU A 1 86 ? -4.480 -2.016 -2.204 1.00 96.69 86 LEU A N 1
ATOM 654 C CA . LEU A 1 86 ? -5.458 -1.787 -1.138 1.00 96.69 86 LEU A CA 1
ATOM 655 C C . LEU A 1 86 ? -6.737 -1.133 -1.664 1.00 96.69 86 LEU A C 1
ATOM 657 O O . LEU A 1 86 ? -7.826 -1.592 -1.347 1.00 96.69 86 LEU A O 1
ATOM 661 N N . TYR A 1 87 ? -6.634 -0.111 -2.510 1.00 95.50 87 TYR A N 1
ATOM 662 C CA . TYR A 1 87 ? -7.809 0.519 -3.113 1.00 95.50 87 TYR A CA 1
ATOM 663 C C . TYR A 1 87 ? -8.583 -0.458 -4.002 1.00 95.50 87 TYR A C 1
ATOM 665 O O . TYR A 1 87 ? -9.812 -0.428 -4.017 1.00 95.50 87 TYR A O 1
ATOM 673 N N . THR A 1 88 ? -7.879 -1.353 -4.698 1.00 94.31 88 THR A N 1
ATOM 674 C CA . THR A 1 88 ? -8.502 -2.430 -5.476 1.00 94.31 88 THR A CA 1
ATOM 675 C C . THR A 1 88 ? -9.249 -3.404 -4.560 1.00 94.31 88 THR A C 1
ATOM 677 O O . THR A 1 88 ? -10.401 -3.717 -4.842 1.00 94.31 88 THR A O 1
ATOM 680 N N . ALA A 1 89 ? -8.650 -3.820 -3.436 1.00 95.81 89 ALA A N 1
ATOM 681 C CA . ALA A 1 89 ? -9.314 -4.657 -2.432 1.00 95.81 89 ALA A CA 1
ATOM 682 C C . ALA A 1 89 ? -10.599 -3.997 -1.912 1.00 95.81 89 ALA A C 1
ATOM 684 O O . ALA A 1 89 ? -11.667 -4.599 -1.968 1.00 95.81 89 ALA A O 1
ATOM 685 N N . LEU A 1 90 ? -10.501 -2.738 -1.471 1.00 96.00 90 LEU A N 1
ATOM 686 C CA . LEU A 1 90 ? -11.632 -1.985 -0.928 1.00 96.00 90 LEU A CA 1
ATOM 687 C C . LEU A 1 90 ? -12.750 -1.811 -1.960 1.00 96.00 90 LEU A C 1
ATOM 689 O O . LEU A 1 90 ? -13.915 -1.986 -1.628 1.00 96.00 90 LEU A O 1
ATOM 693 N N . THR A 1 91 ? -12.402 -1.506 -3.212 1.00 93.62 91 THR A N 1
ATOM 694 C CA . THR A 1 91 ? -13.379 -1.357 -4.301 1.00 93.62 91 THR A CA 1
ATOM 695 C C . THR A 1 91 ? -14.062 -2.686 -4.627 1.00 93.62 91 THR A C 1
ATOM 697 O O . THR A 1 91 ? -15.260 -2.700 -4.889 1.00 93.62 91 THR A O 1
ATOM 700 N N . ARG A 1 92 ? -13.327 -3.805 -4.575 1.00 93.44 92 ARG A N 1
ATOM 701 C CA . ARG A 1 92 ? -13.858 -5.145 -4.868 1.00 93.44 92 ARG A CA 1
ATOM 702 C C . ARG A 1 92 ? -14.858 -5.629 -3.821 1.00 93.44 92 ARG A C 1
ATOM 704 O O . ARG A 1 92 ? -15.861 -6.226 -4.194 1.00 93.44 92 ARG A O 1
ATOM 711 N N . ILE A 1 93 ? -14.610 -5.349 -2.541 1.00 95.25 93 ILE A N 1
ATOM 712 C CA . ILE A 1 93 ? -15.515 -5.742 -1.446 1.00 95.25 93 ILE A CA 1
ATOM 713 C C . ILE A 1 93 ? -16.619 -4.716 -1.180 1.00 95.25 93 ILE A C 1
ATOM 715 O O . ILE A 1 93 ? -17.553 -5.003 -0.434 1.00 95.25 93 ILE A O 1
ATOM 719 N N . PHE A 1 94 ? -16.507 -3.507 -1.737 1.00 94.94 94 PHE A N 1
ATOM 720 C CA . PHE A 1 94 ? -17.430 -2.424 -1.437 1.00 94.94 94 PHE A CA 1
ATOM 721 C C . PHE A 1 94 ? -18.868 -2.802 -1.794 1.00 94.94 94 PHE A C 1
ATOM 723 O O . PHE A 1 94 ? -19.205 -3.131 -2.931 1.00 94.94 94 PHE A O 1
ATOM 730 N N . THR A 1 95 ? -19.746 -2.657 -0.808 1.00 95.25 95 THR A N 1
ATOM 731 C CA . THR A 1 95 ? -21.190 -2.646 -1.008 1.00 95.25 95 THR A CA 1
ATOM 732 C C . THR A 1 95 ? -21.785 -1.527 -0.154 1.00 95.25 95 THR A C 1
ATOM 734 O O . THR A 1 95 ? -21.224 -1.213 0.896 1.00 95.25 95 THR A O 1
ATOM 737 N N . PRO A 1 96 ? -22.954 -0.964 -0.512 1.00 94.19 96 PRO A N 1
ATOM 738 C CA . PRO A 1 96 ? -23.618 0.053 0.311 1.00 94.19 96 PRO A CA 1
ATOM 739 C C . PRO A 1 96 ? -23.987 -0.400 1.734 1.00 94.19 96 PRO A C 1
ATOM 741 O O . PRO A 1 96 ? -24.405 0.424 2.540 1.00 94.19 96 PRO A O 1
ATOM 744 N N . LYS A 1 97 ? -23.889 -1.704 2.029 1.00 95.94 97 LYS A N 1
ATOM 745 C CA . LYS A 1 97 ? -24.151 -2.277 3.353 1.00 95.94 97 LYS A CA 1
ATOM 746 C C . LYS A 1 97 ? -22.936 -2.219 4.278 1.00 95.94 97 LYS A C 1
ATOM 748 O O . LYS A 1 97 ? -23.127 -2.347 5.477 1.00 95.94 97 LYS A O 1
ATOM 753 N N . LEU A 1 98 ? -21.730 -2.068 3.726 1.00 96.25 98 LEU A N 1
ATOM 754 C CA . LEU A 1 98 ? -20.485 -2.049 4.487 1.00 96.25 98 LEU A CA 1
ATOM 755 C C . LEU A 1 98 ? -20.042 -0.611 4.739 1.00 96.25 98 LEU A C 1
ATOM 757 O O . LEU A 1 98 ? -19.851 0.173 3.805 1.00 96.25 98 LEU A O 1
ATOM 761 N N . LYS A 1 99 ? -19.801 -0.276 6.002 1.00 97.75 99 LYS A N 1
ATOM 762 C CA . LYS A 1 99 ? -19.169 0.970 6.410 1.00 97.75 99 LYS A CA 1
ATOM 763 C C . LYS A 1 99 ? -17.653 0.815 6.363 1.00 97.75 99 LYS A C 1
ATOM 765 O O . LYS A 1 99 ? -17.029 0.301 7.291 1.00 97.75 99 LYS A O 1
ATOM 770 N N . ILE A 1 100 ? -17.060 1.295 5.273 1.00 98.38 100 ILE A N 1
ATOM 771 C CA . ILE A 1 100 ? -15.608 1.302 5.073 1.00 98.38 100 ILE A CA 1
ATOM 772 C C . ILE A 1 100 ? -15.043 2.668 5.471 1.00 98.38 100 ILE A C 1
ATOM 774 O O . ILE A 1 100 ? -15.470 3.698 4.937 1.00 98.38 100 ILE A O 1
ATOM 778 N N . ILE A 1 101 ? -14.065 2.686 6.382 1.00 98.56 101 ILE A N 1
ATOM 779 C CA . ILE A 1 101 ? -13.398 3.917 6.828 1.00 98.56 101 ILE A CA 1
ATOM 780 C C . ILE A 1 101 ? -11.877 3.775 6.730 1.00 98.56 101 ILE A C 1
ATOM 782 O O . ILE A 1 101 ? -11.307 2.776 7.168 1.00 98.56 101 ILE A O 1
ATOM 786 N N . THR A 1 102 ? -11.204 4.783 6.176 1.00 98.44 102 THR A N 1
ATOM 787 C CA . THR A 1 102 ? -9.746 4.794 6.001 1.00 98.44 102 THR A CA 1
ATOM 788 C C . THR A 1 102 ? -9.088 5.951 6.750 1.00 98.44 102 THR A C 1
ATOM 790 O O . THR A 1 102 ? -9.703 6.998 6.951 1.00 98.44 102 THR A O 1
ATOM 793 N N . VAL A 1 103 ? -7.828 5.778 7.154 1.00 98.31 103 VAL A N 1
ATOM 794 C CA . VAL A 1 103 ? -6.933 6.853 7.609 1.00 98.31 103 VAL A CA 1
ATOM 795 C C . VAL A 1 103 ? -5.641 6.817 6.792 1.00 98.31 103 VAL A C 1
ATOM 797 O O . VAL A 1 103 ? -4.966 5.793 6.755 1.00 98.31 103 VAL A O 1
ATOM 800 N N . GLU A 1 104 ? -5.300 7.913 6.113 1.00 98.00 104 GLU A N 1
ATOM 801 C CA . GLU A 1 104 ? -4.264 7.945 5.066 1.00 98.00 104 GLU A CA 1
ATOM 802 C C . GLU A 1 104 ? -3.387 9.206 5.140 1.00 98.00 104 GLU A C 1
ATOM 804 O O . GLU A 1 104 ? -3.851 10.267 5.561 1.00 98.00 104 GLU A O 1
ATOM 809 N N . ASP A 1 105 ? -2.132 9.118 4.687 1.00 94.00 105 ASP A N 1
ATOM 810 C CA . ASP A 1 105 ? -1.183 10.242 4.660 1.00 94.00 105 ASP A CA 1
ATOM 811 C C . ASP A 1 105 ? -0.423 10.340 3.320 1.00 94.00 105 ASP A C 1
ATOM 813 O O . ASP A 1 105 ? 0.615 9.696 3.141 1.00 94.00 105 ASP A O 1
ATOM 817 N N . PRO A 1 106 ? -0.889 11.162 2.365 1.00 91.56 106 PRO A N 1
ATOM 818 C CA . PRO A 1 106 ? -2.228 11.746 2.254 1.00 91.56 106 PRO A CA 1
ATOM 819 C C . PRO A 1 106 ? -3.211 10.806 1.530 1.00 91.56 106 PRO A C 1
ATOM 821 O O . PRO A 1 106 ? -2.842 9.730 1.064 1.00 91.56 106 PRO A O 1
ATOM 824 N N . VAL A 1 107 ? -4.465 11.243 1.373 1.00 91.00 107 VAL A N 1
ATOM 825 C CA . VAL A 1 107 ? -5.426 10.557 0.496 1.00 91.00 1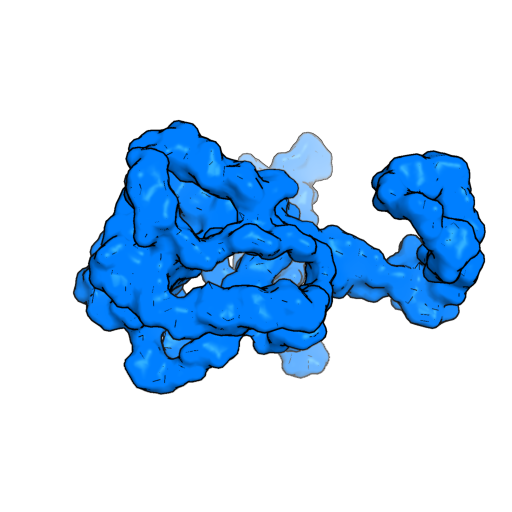07 VAL A CA 1
ATOM 826 C C . VAL A 1 107 ? -5.023 10.807 -0.962 1.00 91.00 107 VAL A C 1
ATOM 828 O O . VAL A 1 107 ? -4.988 11.952 -1.422 1.00 91.00 107 VAL A O 1
ATOM 831 N N . GLU A 1 108 ? -4.692 9.742 -1.695 1.00 84.56 108 GLU A N 1
ATOM 832 C CA . GLU A 1 108 ? -4.217 9.846 -3.083 1.00 84.56 108 GLU A CA 1
ATOM 833 C C . GLU A 1 108 ? -5.375 10.031 -4.073 1.00 84.56 108 GLU A C 1
ATOM 835 O O . GLU A 1 108 ? -5.294 10.870 -4.971 1.00 84.56 108 GLU A O 1
ATOM 840 N N . TYR A 1 109 ? -6.474 9.292 -3.880 1.00 84.94 109 TYR A N 1
ATOM 841 C CA . TYR A 1 109 ? -7.690 9.391 -4.691 1.00 84.94 109 TYR A CA 1
ATOM 842 C C . TYR A 1 109 ? -8.931 9.238 -3.818 1.00 84.94 109 TYR A C 1
ATOM 844 O O . TYR A 1 109 ? -8.911 8.528 -2.815 1.00 84.94 109 TYR A O 1
ATOM 852 N N . GLN A 1 110 ? -10.015 9.890 -4.233 1.00 86.50 110 GLN A N 1
ATOM 853 C CA . GLN A 1 110 ? -11.311 9.761 -3.578 1.00 86.50 110 GLN A CA 1
ATOM 854 C C . GLN A 1 110 ? -12.033 8.521 -4.106 1.00 86.50 110 GLN A C 1
ATOM 856 O O . GLN A 1 110 ? -12.362 8.457 -5.291 1.00 86.50 110 GLN A O 1
ATOM 861 N N . LEU A 1 111 ? -12.273 7.551 -3.231 1.00 89.69 111 LEU A N 1
ATOM 862 C CA . LEU A 1 111 ? -13.042 6.348 -3.511 1.00 89.69 111 LEU A CA 1
ATOM 863 C C . LEU A 1 111 ? -14.515 6.603 -3.191 1.00 89.69 111 LEU A C 1
ATOM 865 O O . LEU A 1 111 ? -14.875 7.048 -2.100 1.00 89.69 111 LEU A O 1
ATOM 869 N N . GLN A 1 112 ? -15.384 6.332 -4.160 1.00 88.19 112 GLN A N 1
ATOM 870 C CA . GLN A 1 112 ? -16.816 6.534 -3.989 1.00 88.19 112 GLN A CA 1
ATOM 871 C C . GLN A 1 112 ? -17.369 5.592 -2.912 1.00 88.19 112 GLN A C 1
ATOM 873 O O . GLN A 1 112 ? -17.117 4.393 -2.943 1.00 88.19 112 GLN A O 1
ATOM 878 N N . GLY A 1 113 ? -18.152 6.139 -1.978 1.00 91.06 113 GLY A N 1
ATOM 879 C CA . GLY A 1 113 ? -18.811 5.363 -0.922 1.00 91.06 113 GLY A CA 1
ATOM 880 C C . GLY A 1 113 ? -17.921 4.994 0.269 1.00 91.06 113 GLY A C 1
ATOM 881 O O . GLY A 1 113 ? -18.422 4.405 1.221 1.00 91.06 113 GLY A O 1
ATOM 882 N N . ILE A 1 114 ? -16.640 5.375 0.256 1.00 95.69 114 ILE A N 1
ATOM 883 C CA . ILE A 1 114 ? -15.691 5.102 1.339 1.00 95.69 114 ILE A CA 1
ATOM 884 C C . ILE A 1 114 ? -15.408 6.391 2.117 1.00 95.69 114 ILE A C 1
ATOM 886 O O . ILE A 1 114 ? -15.119 7.439 1.537 1.00 95.69 114 ILE A O 1
ATOM 890 N N . CYS A 1 115 ? -15.462 6.320 3.446 1.00 97.31 115 CYS A N 1
ATOM 891 C CA . CYS A 1 115 ? -15.121 7.443 4.315 1.00 97.31 115 CYS A CA 1
ATOM 892 C C . CYS A 1 115 ? -13.599 7.540 4.474 1.00 97.31 115 CYS A C 1
ATOM 894 O O . CYS A 1 115 ? -13.012 6.772 5.231 1.00 97.31 115 CYS A O 1
ATOM 896 N N . GLN A 1 116 ? -12.954 8.488 3.794 1.00 97.50 116 GLN A N 1
ATOM 8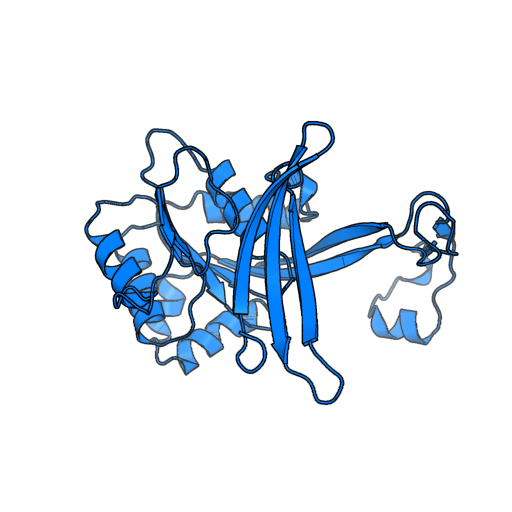97 C CA . GLN A 1 116 ? -11.496 8.637 3.843 1.00 97.50 116 GLN A CA 1
ATOM 898 C C . GLN A 1 116 ? -11.066 9.806 4.733 1.00 97.50 116 GLN A C 1
ATOM 900 O O . GLN A 1 116 ? -11.423 10.961 4.487 1.00 97.50 116 GLN A O 1
ATOM 905 N N . ILE A 1 117 ? -10.276 9.508 5.763 1.00 97.50 117 ILE A N 1
ATOM 906 C CA . ILE A 1 117 ? -9.704 10.484 6.690 1.00 97.50 117 ILE A CA 1
ATOM 907 C C . ILE A 1 117 ? -8.253 10.737 6.288 1.00 97.50 117 ILE A C 1
ATOM 909 O O . ILE A 1 117 ? -7.446 9.815 6.223 1.00 97.50 117 ILE A O 1
ATOM 913 N N . GLN A 1 118 ? -7.894 12.000 6.065 1.00 96.81 118 GLN A N 1
ATOM 914 C CA . GLN A 1 118 ? -6.499 12.375 5.854 1.00 96.81 118 GLN A CA 1
ATOM 915 C C . GLN A 1 118 ? -5.837 12.770 7.177 1.00 96.81 118 GLN A C 1
ATOM 917 O O . GLN A 1 118 ? -6.365 13.607 7.915 1.00 96.81 118 GLN A O 1
ATOM 922 N N . VAL A 1 119 ? -4.657 12.214 7.444 1.00 96.56 119 VAL A N 1
ATOM 923 C CA . VAL A 1 119 ? -3.785 12.595 8.559 1.00 96.56 119 VAL A CA 1
ATOM 924 C C . VAL A 1 119 ? -3.491 14.099 8.504 1.00 96.56 119 VAL A C 1
ATOM 926 O O . VAL A 1 119 ? -3.237 14.688 7.452 1.00 96.56 119 VAL A O 1
ATOM 929 N N . ASN A 1 120 ? -3.566 14.751 9.662 1.00 94.62 120 ASN A N 1
ATOM 930 C CA . ASN A 1 120 ? -3.310 16.176 9.821 1.00 94.62 120 ASN A CA 1
ATOM 931 C C . ASN A 1 120 ? -2.522 16.439 11.116 1.00 94.62 120 ASN A C 1
ATOM 933 O O . ASN A 1 120 ? -3.109 16.803 12.143 1.00 94.62 120 ASN A O 1
ATOM 937 N N . PRO A 1 121 ? -1.182 16.319 11.072 1.00 90.38 121 PRO A N 1
ATOM 938 C CA . PRO A 1 121 ? -0.336 16.473 12.253 1.00 90.38 121 PRO A CA 1
ATOM 939 C C . PRO A 1 121 ? -0.425 17.874 12.867 1.00 90.38 121 PRO A C 1
ATOM 941 O O . PRO A 1 121 ? -0.378 18.017 14.084 1.00 90.38 121 PRO A O 1
ATOM 944 N N . LYS A 1 122 ? -0.654 18.914 12.046 1.00 90.62 122 LYS A N 1
ATOM 945 C CA . LYS A 1 122 ? -0.831 20.303 12.516 1.00 90.62 122 LYS A CA 1
ATOM 946 C C . LYS A 1 122 ? -2.052 20.474 13.426 1.00 90.62 122 LYS A C 1
ATOM 948 O O . LYS A 1 122 ? -2.102 21.425 14.197 1.00 90.62 122 LYS A O 1
ATOM 953 N N . ARG A 1 123 ? -3.038 19.579 13.319 1.00 91.12 123 ARG A N 1
ATOM 954 C CA . ARG A 1 123 ? -4.244 19.543 14.161 1.00 91.12 123 ARG A CA 1
ATOM 955 C C . ARG A 1 123 ? -4.245 18.371 15.149 1.00 91.12 123 ARG A C 1
ATOM 957 O O . ARG A 1 123 ? -5.282 18.090 15.735 1.00 91.12 123 ARG A O 1
ATOM 964 N N . GLY A 1 124 ? -3.114 17.679 15.311 1.00 92.19 124 GLY A N 1
ATOM 965 C CA . GLY A 1 124 ? -2.984 16.526 16.207 1.00 92.19 124 GLY A CA 1
ATOM 966 C C . GLY A 1 124 ? -3.630 15.230 15.705 1.00 92.19 124 GLY A C 1
ATOM 967 O O . GLY A 1 124 ? -3.678 14.258 16.449 1.00 92.19 124 GLY A O 1
ATOM 968 N N . LEU A 1 125 ? -4.111 15.175 14.458 1.00 95.44 125 LEU A N 1
ATOM 969 C CA . LEU A 1 125 ? -4.712 13.969 13.885 1.00 95.44 125 LEU A CA 1
ATOM 970 C C . LEU A 1 125 ? -3.628 13.117 13.212 1.00 95.44 125 LEU A C 1
ATOM 972 O O . LEU A 1 125 ? -3.289 13.366 12.058 1.00 95.44 125 LEU A O 1
ATOM 976 N N . ASN A 1 126 ? -3.072 12.139 13.925 1.00 96.56 126 ASN A N 1
ATOM 977 C CA . ASN A 1 126 ? -2.120 11.152 13.394 1.00 96.56 126 ASN A CA 1
ATOM 978 C C . ASN A 1 126 ? -2.811 9.798 13.104 1.00 96.56 126 ASN A C 1
ATOM 980 O O . ASN A 1 126 ? -4.028 9.679 13.257 1.00 96.56 126 ASN A O 1
ATOM 984 N N . PHE A 1 127 ? -2.053 8.781 12.674 1.00 97.62 127 PHE A N 1
ATOM 985 C CA . PHE A 1 127 ? -2.603 7.448 12.390 1.00 97.62 127 PHE A CA 1
ATOM 986 C C . PHE A 1 127 ? -3.266 6.802 13.611 1.00 97.62 127 PHE A C 1
ATOM 988 O O . PHE A 1 127 ? -4.396 6.331 13.493 1.00 97.62 127 PHE A O 1
ATOM 995 N N . ALA A 1 128 ? -2.615 6.823 14.776 1.00 96.88 128 ALA A N 1
ATOM 996 C CA . ALA A 1 128 ? -3.157 6.250 16.005 1.00 96.88 128 ALA A CA 1
ATOM 997 C C . ALA A 1 128 ? -4.472 6.928 16.433 1.00 96.88 128 ALA A C 1
ATOM 999 O O . ALA A 1 128 ? -5.463 6.246 16.693 1.00 96.88 128 ALA A O 1
ATOM 1000 N N . GLU A 1 129 ? -4.527 8.262 16.439 1.00 96.94 129 GLU A N 1
ATOM 1001 C CA . GLU A 1 129 ? -5.732 9.020 16.802 1.00 96.94 129 GLU A CA 1
ATOM 1002 C C . GLU A 1 129 ? -6.860 8.881 15.778 1.00 96.94 129 GLU A C 1
ATOM 1004 O O . GLU A 1 129 ? -8.036 8.746 16.143 1.00 96.94 129 GLU A O 1
ATOM 1009 N N . GLY A 1 130 ? -6.513 8.859 14.489 1.00 97.12 130 GLY A N 1
ATOM 1010 C CA . GLY A 1 130 ? -7.459 8.560 13.421 1.00 97.12 130 GLY A CA 1
ATOM 1011 C C . GLY A 1 130 ? -8.068 7.175 13.614 1.00 97.12 130 GLY A C 1
ATOM 1012 O O . GLY A 1 130 ? -9.288 7.041 13.671 1.00 97.12 130 GLY A O 1
ATOM 1013 N N . LEU A 1 131 ? -7.233 6.161 13.831 1.00 97.44 131 LEU A N 1
ATOM 1014 C CA . LEU A 1 131 ? -7.663 4.783 14.033 1.00 97.44 131 LEU A CA 1
ATOM 1015 C C . LEU A 1 131 ? -8.512 4.601 15.303 1.00 97.44 131 LEU A C 1
ATOM 1017 O O . LEU A 1 131 ? -9.561 3.960 15.247 1.00 97.44 131 LEU A O 1
ATOM 1021 N N . ARG A 1 132 ? -8.141 5.231 16.427 1.00 96.31 132 ARG A N 1
ATOM 1022 C CA . ARG A 1 132 ? -8.973 5.279 17.648 1.00 96.31 132 ARG A CA 1
ATOM 1023 C C . ARG A 1 132 ? -10.348 5.870 17.389 1.00 96.31 132 ARG A C 1
ATOM 1025 O O . ARG A 1 132 ? -11.332 5.444 17.988 1.00 96.31 132 ARG A O 1
ATOM 1032 N N . SER A 1 133 ? -10.409 6.895 16.550 1.00 96.00 133 SER A N 1
ATOM 1033 C CA . SER A 1 133 ? -11.671 7.529 16.195 1.00 96.00 133 SER A CA 1
ATOM 1034 C C . SER A 1 133 ? -12.504 6.618 15.302 1.00 96.00 133 SER A C 1
ATOM 1036 O O . SER A 1 133 ? -13.694 6.467 15.562 1.00 96.00 133 SER A O 1
ATOM 1038 N N . ILE A 1 134 ? -11.873 5.949 14.333 1.00 98.00 134 ILE A N 1
ATOM 1039 C CA . ILE A 1 134 ? -12.518 5.000 13.419 1.00 98.00 134 ILE A CA 1
ATOM 1040 C C . ILE A 1 134 ? -13.192 3.856 14.179 1.00 98.00 134 ILE A C 1
ATOM 1042 O O . ILE A 1 134 ? -14.354 3.578 13.914 1.00 98.00 134 ILE A O 1
ATOM 1046 N N . VAL A 1 135 ? -12.537 3.238 15.167 1.00 96.38 135 VAL A N 1
ATOM 1047 C CA . VAL A 1 135 ? -13.139 2.107 15.910 1.00 96.38 135 VAL A CA 1
ATOM 1048 C C . VAL A 1 135 ? -14.391 2.487 16.715 1.00 96.38 135 VAL A C 1
ATOM 1050 O O . VAL A 1 135 ? -15.151 1.616 17.115 1.00 96.38 135 VAL A O 1
ATOM 1053 N N . ARG A 1 136 ? -14.645 3.783 16.946 1.00 96.38 136 ARG A N 1
ATOM 1054 C CA . ARG A 1 136 ? -15.882 4.285 17.581 1.00 96.38 136 ARG A CA 1
ATOM 1055 C C . ARG A 1 136 ? -16.960 4.687 16.574 1.00 96.38 136 ARG A C 1
ATOM 1057 O O . ARG A 1 136 ? -18.002 5.198 16.968 1.00 96.38 136 ARG A O 1
ATOM 1064 N N . GLN A 1 137 ? -16.693 4.522 15.283 1.00 97.31 137 GLN A N 1
ATOM 1065 C CA . GLN A 1 137 ? -17.618 4.853 14.205 1.00 97.31 137 GLN A CA 1
ATOM 1066 C C . GLN A 1 137 ? -18.423 3.641 13.738 1.00 97.31 137 GLN A C 1
ATOM 1068 O O . GLN A 1 137 ? -19.052 3.759 12.697 1.00 97.31 137 GLN A O 1
ATOM 1073 N N . ASP A 1 138 ? -18.423 2.517 14.459 1.00 96.25 138 ASP A N 1
ATOM 1074 C CA . ASP A 1 138 ? -19.119 1.293 14.027 1.00 96.25 138 ASP A CA 1
ATOM 1075 C C . ASP A 1 138 ? -18.720 0.851 12.593 1.00 96.25 138 ASP A C 1
ATOM 1077 O O . ASP A 1 138 ? -19.583 0.751 11.720 1.00 96.25 138 ASP A O 1
ATOM 1081 N N . PRO A 1 139 ? -17.410 0.744 12.266 1.00 97.81 139 PRO A N 1
ATOM 1082 C CA . PRO A 1 139 ? -16.975 0.345 10.930 1.00 97.81 139 PRO A CA 1
ATOM 1083 C C . PRO A 1 139 ? -17.120 -1.169 10.731 1.00 97.81 139 PRO A C 1
ATOM 1085 O O . PRO A 1 139 ? -16.926 -1.933 11.665 1.00 97.81 139 PRO A O 1
ATOM 1088 N N . ASP A 1 140 ? -17.335 -1.612 9.494 1.00 98.00 140 ASP A N 1
ATOM 1089 C CA . ASP A 1 140 ? -17.168 -3.027 9.125 1.00 98.00 140 ASP A CA 1
ATOM 1090 C C . ASP A 1 140 ? -15.728 -3.293 8.659 1.00 98.00 140 ASP A C 1
ATOM 1092 O O . ASP A 1 140 ? -15.096 -4.297 8.997 1.00 98.00 140 ASP A O 1
ATOM 1096 N N . VAL A 1 141 ? -15.190 -2.345 7.884 1.00 98.56 141 VAL A N 1
ATOM 1097 C CA . VAL A 1 141 ? -13.865 -2.430 7.273 1.00 98.56 141 VAL A CA 1
ATOM 1098 C C . VAL A 1 141 ? -13.061 -1.182 7.601 1.00 98.56 141 VAL A C 1
ATOM 1100 O O . VAL A 1 141 ? -13.524 -0.051 7.435 1.00 98.56 141 VAL A O 1
ATOM 1103 N N . ILE A 1 142 ? -11.817 -1.391 8.016 1.00 98.69 142 ILE A N 1
ATOM 1104 C CA . ILE A 1 142 ? -10.877 -0.331 8.364 1.00 98.69 142 ILE A CA 1
ATOM 1105 C C . ILE A 1 142 ? -9.666 -0.424 7.441 1.00 98.69 142 ILE A C 1
ATOM 1107 O O . ILE A 1 142 ? -9.095 -1.499 7.285 1.00 98.69 142 ILE A O 1
ATOM 1111 N N . MET A 1 143 ? -9.216 0.696 6.874 1.00 98.56 143 MET A N 1
ATOM 1112 C CA . MET A 1 143 ? -7.908 0.764 6.215 1.00 98.56 143 MET A CA 1
ATOM 1113 C C . MET A 1 143 ? -7.002 1.786 6.895 1.00 98.56 143 MET A C 1
ATOM 1115 O O . MET A 1 143 ? -7.354 2.953 7.046 1.00 98.56 143 MET A O 1
ATOM 1119 N N . VAL A 1 144 ? -5.816 1.345 7.295 1.00 98.38 144 VAL A N 1
ATOM 1120 C CA . VAL A 1 144 ? -4.760 2.196 7.841 1.00 98.38 144 VAL A CA 1
ATOM 1121 C C . VAL A 1 144 ? -3.683 2.318 6.775 1.00 98.38 144 VAL A C 1
ATOM 1123 O O . VAL A 1 144 ? -3.106 1.313 6.372 1.00 98.38 144 VAL A O 1
ATOM 1126 N N . GLY A 1 145 ? -3.402 3.535 6.309 1.00 97.38 145 GLY A N 1
ATOM 1127 C CA . GLY A 1 145 ? -2.485 3.767 5.191 1.00 97.38 145 GLY A CA 1
ATOM 1128 C C . GLY A 1 145 ? -1.126 3.097 5.391 1.00 97.38 145 GLY A C 1
ATOM 1129 O O . GLY A 1 145 ? -0.573 2.521 4.454 1.00 97.38 145 GLY A O 1
ATOM 1130 N N . GLU A 1 146 ? -0.621 3.104 6.622 1.00 96.44 146 GLU A N 1
ATOM 1131 C CA . GLU A 1 146 ? 0.588 2.395 7.029 1.00 96.44 146 GLU A CA 1
ATOM 1132 C C . GLU A 1 146 ? 0.657 2.223 8.549 1.00 96.44 146 GLU A C 1
ATOM 1134 O O . GLU A 1 146 ? 0.141 3.040 9.312 1.00 96.44 146 GLU A O 1
ATOM 1139 N N . ILE A 1 147 ? 1.355 1.182 8.996 1.00 97.69 147 ILE A N 1
ATOM 1140 C CA . ILE A 1 147 ? 1.741 1.005 10.397 1.00 97.69 147 ILE A CA 1
ATOM 1141 C C . ILE A 1 147 ? 3.227 1.356 10.530 1.00 97.69 147 ILE A C 1
ATOM 1143 O O . ILE A 1 147 ? 4.098 0.676 9.980 1.00 97.69 147 ILE A O 1
ATOM 1147 N N . ARG A 1 148 ? 3.523 2.437 11.258 1.00 95.06 148 ARG A N 1
ATOM 1148 C CA . ARG A 1 148 ? 4.899 2.912 11.510 1.00 95.06 148 ARG A CA 1
ATOM 1149 C C . ARG A 1 148 ? 5.371 2.686 12.940 1.00 95.06 148 ARG A C 1
ATOM 1151 O O . ARG A 1 148 ? 6.575 2.569 13.160 1.00 95.06 148 ARG A O 1
ATOM 1158 N N . ASP A 1 149 ? 4.441 2.634 13.880 1.00 95.25 149 ASP A N 1
ATOM 1159 C CA . ASP A 1 149 ? 4.700 2.635 15.313 1.00 95.25 149 ASP A CA 1
ATOM 1160 C C . ASP A 1 149 ? 3.877 1.570 16.047 1.00 95.25 149 ASP A C 1
ATOM 1162 O O . ASP A 1 149 ? 2.908 1.011 15.521 1.00 95.25 149 ASP A O 1
ATOM 1166 N N . LYS A 1 150 ? 4.300 1.300 17.286 1.00 96.38 150 LYS A N 1
ATOM 1167 C CA . LYS A 1 150 ? 3.685 0.324 18.188 1.00 96.38 150 LYS A CA 1
ATOM 1168 C C . LYS A 1 150 ? 2.209 0.610 18.434 1.00 96.38 150 LYS A C 1
ATOM 1170 O O . LYS A 1 150 ? 1.389 -0.298 18.405 1.00 96.38 150 LYS A O 1
ATOM 1175 N N . GLU A 1 151 ? 1.890 1.869 18.699 1.00 96.81 151 GLU A N 1
ATOM 1176 C CA . GLU A 1 151 ? 0.558 2.298 19.107 1.00 96.81 151 GLU A CA 1
ATOM 1177 C C . GLU A 1 151 ? -0.468 2.016 18.004 1.00 96.81 151 GLU A C 1
ATOM 1179 O O . GLU A 1 151 ? -1.486 1.366 18.244 1.00 96.81 151 GLU A O 1
ATOM 1184 N N . THR A 1 152 ? -0.158 2.415 16.770 1.00 97.50 152 THR A N 1
ATOM 1185 C CA . THR A 1 152 ? -0.981 2.138 15.589 1.00 97.50 152 THR A CA 1
ATOM 1186 C C . THR A 1 152 ? -1.105 0.632 15.348 1.00 97.50 152 THR A C 1
ATOM 1188 O O . THR A 1 152 ? -2.204 0.148 15.071 1.00 97.50 152 THR A O 1
ATOM 1191 N N . ALA A 1 153 ? -0.008 -0.124 15.492 1.00 97.50 153 ALA A N 1
ATOM 1192 C CA . ALA A 1 153 ? -0.006 -1.578 15.326 1.00 97.50 153 ALA A CA 1
ATOM 1193 C C . ALA A 1 153 ? -0.929 -2.283 16.337 1.00 97.50 153 ALA A C 1
ATOM 1195 O O . ALA A 1 153 ? -1.744 -3.123 15.954 1.00 97.50 153 ALA A O 1
ATOM 1196 N N . GLU A 1 154 ? -0.841 -1.916 17.618 1.00 96.06 154 GLU A N 1
ATOM 1197 C CA . GLU A 1 154 ? -1.664 -2.491 18.684 1.00 96.06 154 GLU A CA 1
ATOM 1198 C C . GLU A 1 154 ? -3.151 -2.212 18.471 1.00 96.06 154 GLU A C 1
ATOM 1200 O O . GLU A 1 154 ? -3.974 -3.114 18.640 1.00 96.06 154 GLU A O 1
ATOM 1205 N N . ILE A 1 155 ? -3.514 -0.987 18.080 1.00 96.81 155 ILE A N 1
ATOM 1206 C CA . ILE A 1 155 ? -4.917 -0.642 17.830 1.00 96.81 155 ILE A CA 1
ATOM 1207 C C . ILE A 1 155 ? -5.442 -1.408 16.607 1.00 96.81 155 ILE A C 1
ATOM 1209 O O . ILE A 1 155 ? -6.543 -1.952 16.669 1.00 96.81 155 ILE A O 1
ATOM 1213 N N . ALA A 1 156 ? -4.662 -1.500 15.524 1.00 98.00 156 ALA A N 1
ATOM 1214 C CA . ALA A 1 156 ? -5.063 -2.210 14.308 1.00 98.00 156 ALA A CA 1
ATOM 1215 C C . ALA A 1 156 ? -5.301 -3.704 14.574 1.00 98.00 156 ALA A C 1
ATOM 1217 O O . ALA A 1 156 ? -6.314 -4.262 14.154 1.00 98.00 156 ALA A O 1
ATOM 1218 N N . ILE A 1 157 ? -4.404 -4.339 15.329 1.00 96.75 157 ILE A N 1
ATOM 1219 C CA . ILE A 1 157 ? -4.519 -5.754 15.693 1.00 96.75 157 ILE A CA 1
ATOM 1220 C C . ILE A 1 157 ? -5.684 -5.993 16.648 1.00 96.75 157 ILE A C 1
ATOM 1222 O O . ILE A 1 157 ? -6.428 -6.955 16.476 1.00 96.75 157 ILE A O 1
ATOM 1226 N N . ARG A 1 158 ? -5.904 -5.110 17.628 1.00 96.06 158 ARG A N 1
ATOM 1227 C CA . ARG A 1 158 ? -7.082 -5.213 18.497 1.00 96.06 158 ARG A CA 1
ATOM 1228 C C . ARG A 1 158 ? -8.372 -5.072 17.699 1.00 96.06 158 ARG A C 1
ATOM 1230 O O . ARG A 1 158 ? -9.250 -5.901 17.882 1.00 96.06 158 ARG A O 1
ATOM 1237 N N . ALA A 1 159 ? -8.466 -4.103 16.788 1.00 97.50 159 ALA A N 1
ATOM 1238 C CA . ALA A 1 159 ? -9.636 -3.953 15.923 1.00 97.50 159 ALA A CA 1
ATOM 1239 C C . ALA A 1 159 ? -9.902 -5.232 15.109 1.00 97.50 159 ALA A C 1
ATOM 1241 O O . ALA A 1 159 ? -11.036 -5.709 15.065 1.00 97.50 159 ALA A O 1
ATOM 1242 N N . ALA A 1 160 ? -8.848 -5.833 14.552 1.00 97.50 160 ALA A N 1
ATOM 1243 C CA . ALA A 1 160 ? -8.925 -7.102 13.836 1.00 97.50 160 ALA A CA 1
ATOM 1244 C C . ALA A 1 160 ? -9.439 -8.263 14.712 1.00 97.50 160 ALA A C 1
ATOM 1246 O O . ALA A 1 160 ? -10.248 -9.074 14.260 1.00 97.50 160 ALA A O 1
ATOM 1247 N N . LEU A 1 161 ? -9.006 -8.331 15.975 1.00 96.38 161 LEU A N 1
ATOM 1248 C CA . LEU A 1 161 ? -9.450 -9.342 16.944 1.00 96.38 161 LEU A CA 1
ATOM 1249 C C . LEU A 1 161 ? -10.867 -9.092 17.475 1.00 96.38 161 LEU A C 1
ATOM 1251 O O . LEU A 1 161 ? -11.540 -10.038 17.875 1.00 96.38 161 LEU A O 1
ATOM 1255 N N . THR A 1 162 ? -11.342 -7.846 17.468 1.00 94.81 162 THR A N 1
ATOM 1256 C CA . THR A 1 162 ? -12.706 -7.489 17.883 1.00 94.81 162 THR A CA 1
ATOM 1257 C C . THR A 1 162 ? -13.698 -7.468 16.719 1.00 94.81 162 THR A C 1
ATOM 1259 O O . THR A 1 162 ? -14.675 -6.727 16.775 1.00 94.81 162 THR A O 1
ATOM 1262 N N . GLY A 1 163 ? -13.452 -8.244 15.660 1.00 95.44 163 GLY A N 1
ATOM 1263 C CA . GLY A 1 163 ? -14.446 -8.486 14.613 1.00 95.44 163 GLY A CA 1
ATOM 1264 C C . GLY A 1 163 ? -14.406 -7.549 13.405 1.00 95.44 163 GLY A C 1
ATOM 1265 O O . GLY A 1 163 ? -15.315 -7.624 12.590 1.00 95.44 163 GLY A O 1
ATOM 1266 N N . HIS A 1 164 ? -13.376 -6.712 13.250 1.00 98.12 164 HIS A N 1
ATOM 1267 C CA . HIS A 1 164 ? -13.239 -5.839 12.078 1.00 98.12 164 HIS A CA 1
ATOM 1268 C C . HIS A 1 164 ? -12.313 -6.458 11.031 1.00 98.12 164 HIS A C 1
ATOM 1270 O O . HIS A 1 164 ? -11.312 -7.095 11.376 1.00 98.12 164 HIS A O 1
ATOM 1276 N N . LEU A 1 165 ? -12.586 -6.213 9.749 1.00 98.44 165 LEU A N 1
ATOM 1277 C CA . LEU A 1 165 ? -11.621 -6.485 8.687 1.00 98.44 165 LEU A CA 1
ATOM 1278 C C . LEU A 1 165 ? -10.691 -5.277 8.526 1.00 98.44 165 LEU A C 1
ATOM 1280 O O . LEU A 1 165 ? -11.132 -4.172 8.209 1.00 98.44 165 LEU A O 1
ATOM 1284 N N . VAL A 1 166 ? -9.396 -5.481 8.753 1.00 98.62 166 VAL A N 1
ATOM 1285 C CA . VAL A 1 166 ? -8.392 -4.414 8.763 1.00 98.62 166 VAL A CA 1
ATOM 1286 C C . VAL A 1 166 ? -7.420 -4.586 7.601 1.00 98.62 166 VAL A C 1
ATOM 1288 O O . VAL A 1 166 ? -6.801 -5.629 7.430 1.00 98.62 166 VAL A O 1
ATOM 1291 N N . PHE A 1 167 ? -7.234 -3.526 6.830 1.00 98.69 167 PHE A N 1
ATOM 1292 C CA . PHE A 1 167 ? -6.249 -3.417 5.764 1.00 98.69 167 PHE A CA 1
ATOM 1293 C C . PHE A 1 167 ? -5.132 -2.485 6.208 1.00 98.69 167 PHE A C 1
ATOM 1295 O O . PHE A 1 167 ? -5.403 -1.399 6.721 1.00 98.69 167 PHE A O 1
ATOM 1302 N N . SER A 1 168 ? -3.873 -2.862 6.001 1.00 98.38 168 SER A N 1
ATOM 1303 C CA . SER A 1 168 ? -2.770 -1.936 6.255 1.00 98.38 168 SER A CA 1
ATOM 1304 C C . SER A 1 168 ? -1.541 -2.212 5.402 1.00 98.38 168 SER A C 1
ATOM 1306 O O . SER A 1 168 ? -1.457 -3.227 4.704 1.00 98.38 168 SER A O 1
ATOM 1308 N N . THR A 1 169 ? -0.578 -1.292 5.448 1.00 98.12 169 THR A N 1
ATOM 1309 C CA . THR A 1 169 ? 0.728 -1.475 4.823 1.00 9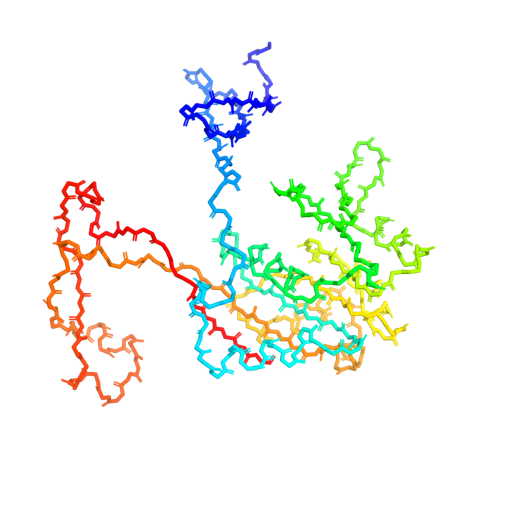8.12 169 THR A CA 1
ATOM 1310 C C . THR A 1 169 ? 1.880 -1.504 5.817 1.00 98.12 169 THR A C 1
ATOM 1312 O O . THR A 1 169 ? 1.858 -0.851 6.862 1.00 98.12 169 THR A O 1
ATOM 1315 N N . LEU A 1 170 ? 2.922 -2.253 5.453 1.00 97.06 170 LEU A N 1
ATOM 1316 C CA . LEU A 1 170 ? 4.216 -2.256 6.133 1.00 97.06 170 LEU A CA 1
ATOM 1317 C C . LEU A 1 170 ? 5.357 -2.081 5.127 1.00 97.06 170 LEU A C 1
ATOM 1319 O O . LEU A 1 170 ? 5.286 -2.483 3.964 1.00 97.06 170 LEU A O 1
ATOM 1323 N N . HIS A 1 171 ? 6.462 -1.516 5.598 1.00 95.44 171 HIS A N 1
ATOM 1324 C CA . HIS A 1 171 ? 7.683 -1.370 4.813 1.00 95.44 171 HIS A CA 1
ATOM 1325 C C . HIS A 1 171 ? 8.650 -2.527 5.085 1.00 95.44 171 HIS A C 1
ATOM 1327 O O . HIS A 1 171 ? 9.632 -2.373 5.807 1.00 95.44 171 HIS A O 1
ATOM 1333 N N . THR A 1 172 ? 8.366 -3.693 4.501 1.00 94.62 172 THR A N 1
ATOM 1334 C CA . THR A 1 172 ? 9.250 -4.871 4.531 1.00 94.62 172 THR A CA 1
ATOM 1335 C C . THR A 1 172 ? 9.601 -5.336 3.117 1.00 94.62 172 THR A C 1
ATOM 1337 O O . THR A 1 172 ? 8.954 -4.957 2.140 1.00 94.62 172 THR A O 1
ATOM 1340 N N . ASN A 1 173 ? 10.669 -6.130 2.997 1.00 89.81 173 ASN A N 1
ATOM 1341 C CA . ASN A 1 173 ? 11.187 -6.601 1.705 1.00 89.81 173 ASN A CA 1
ATOM 1342 C C . ASN A 1 173 ? 10.563 -7.918 1.213 1.00 89.81 173 ASN A C 1
ATOM 1344 O O . ASN A 1 173 ? 10.777 -8.260 0.050 1.00 89.81 173 ASN A O 1
ATOM 1348 N N . SER A 1 174 ? 9.836 -8.622 2.083 1.00 93.62 174 SER A N 1
ATOM 1349 C CA . SER A 1 174 ? 9.147 -9.897 1.841 1.00 93.62 174 SER A CA 1
ATOM 1350 C C . SER A 1 174 ? 7.863 -9.970 2.672 1.00 93.62 174 SER A C 1
ATOM 1352 O O . SER A 1 174 ? 7.680 -9.170 3.605 1.00 93.62 174 SER A O 1
ATOM 1354 N N . ALA A 1 175 ? 6.983 -10.925 2.355 1.00 95.38 175 ALA A N 1
ATOM 1355 C CA . ALA A 1 175 ? 5.749 -11.133 3.107 1.00 95.38 175 ALA A CA 1
ATOM 1356 C C . ALA A 1 175 ? 6.078 -11.673 4.504 1.00 95.38 175 ALA A C 1
ATOM 1358 O O . ALA A 1 175 ? 5.670 -11.091 5.507 1.00 95.38 175 ALA A O 1
ATOM 1359 N N . ALA A 1 176 ? 6.941 -12.690 4.588 1.00 95.50 176 ALA A N 1
ATOM 1360 C CA . ALA A 1 176 ? 7.349 -13.278 5.866 1.00 95.50 176 ALA A CA 1
ATOM 1361 C C . ALA A 1 176 ? 8.005 -12.257 6.815 1.00 95.50 176 ALA A C 1
ATOM 1363 O O . ALA A 1 176 ? 7.877 -12.372 8.031 1.00 95.50 176 ALA A O 1
ATOM 1364 N N . GLY A 1 177 ? 8.663 -11.224 6.272 1.00 95.44 177 GLY A N 1
ATOM 1365 C CA . GLY A 1 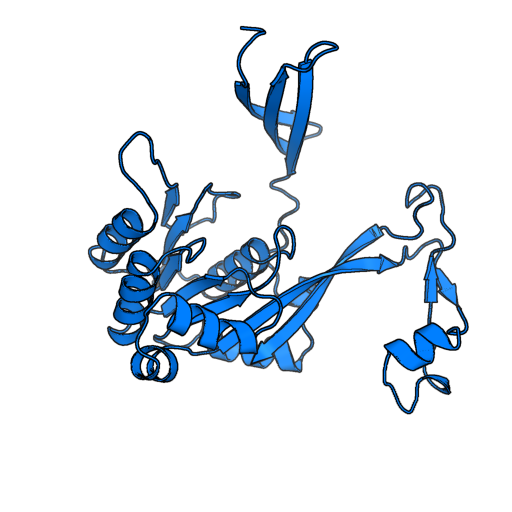177 ? 9.275 -10.149 7.056 1.00 95.44 177 GLY A CA 1
ATOM 1366 C C . GLY A 1 177 ? 8.280 -9.258 7.812 1.00 95.44 177 GLY A C 1
ATOM 1367 O O . GLY A 1 177 ? 8.702 -8.515 8.695 1.00 95.44 177 GLY A O 1
ATOM 1368 N N . ALA A 1 178 ? 6.979 -9.316 7.508 1.00 96.06 178 ALA A N 1
ATOM 1369 C CA . ALA A 1 178 ? 5.959 -8.535 8.211 1.00 96.06 178 ALA A CA 1
ATOM 1370 C C . ALA A 1 178 ? 5.762 -8.981 9.667 1.00 96.06 178 ALA A C 1
ATOM 1372 O O . ALA A 1 178 ? 5.596 -8.138 10.544 1.00 96.06 178 ALA A O 1
ATOM 1373 N N . ILE A 1 179 ? 5.826 -10.291 9.930 1.00 95.25 179 ILE A N 1
ATOM 1374 C CA . ILE A 1 179 ? 5.644 -10.868 11.270 1.00 95.25 179 ILE A CA 1
ATOM 1375 C C . ILE A 1 179 ? 6.720 -10.366 12.247 1.00 95.25 179 ILE A C 1
ATOM 1377 O O . ILE A 1 179 ? 6.350 -9.718 13.226 1.00 95.25 179 ILE A O 1
ATOM 1381 N N . PRO A 1 180 ? 8.034 -10.575 12.002 1.00 95.38 180 PRO A N 1
ATOM 1382 C CA . PRO A 1 180 ? 9.060 -10.065 12.903 1.00 95.38 180 PRO A CA 1
ATOM 1383 C C . PRO A 1 180 ? 9.025 -8.539 12.982 1.00 95.38 180 PRO A C 1
ATOM 1385 O O . PRO A 1 180 ? 9.262 -7.997 14.049 1.00 95.38 180 PRO A O 1
ATOM 1388 N N . ARG A 1 181 ? 8.633 -7.830 11.911 1.00 95.94 181 ARG A N 1
ATOM 1389 C CA . ARG A 1 181 ? 8.487 -6.371 11.957 1.00 95.94 181 ARG A CA 1
ATOM 1390 C C . ARG A 1 181 ? 7.430 -5.911 12.968 1.00 95.94 181 ARG A C 1
ATOM 1392 O O . ARG A 1 181 ? 7.661 -4.913 13.643 1.00 95.94 181 ARG A O 1
ATOM 1399 N N . LEU A 1 182 ? 6.295 -6.604 13.069 1.00 96.25 182 LEU A N 1
ATOM 1400 C CA . LEU A 1 182 ? 5.272 -6.317 14.082 1.00 96.25 182 LEU A CA 1
ATOM 1401 C C . LEU A 1 182 ? 5.776 -6.651 15.491 1.00 96.25 182 LEU A C 1
ATOM 1403 O O . LEU A 1 182 ? 5.591 -5.854 16.410 1.00 96.25 182 LEU A O 1
ATOM 1407 N N . THR A 1 183 ? 6.473 -7.777 15.647 1.00 95.25 183 THR A N 1
ATOM 1408 C CA . THR A 1 183 ? 7.097 -8.158 16.922 1.00 95.25 183 THR A CA 1
ATOM 1409 C C . THR A 1 183 ? 8.151 -7.142 17.372 1.00 95.25 183 THR A C 1
ATOM 1411 O O . THR A 1 183 ? 8.154 -6.740 18.532 1.00 95.25 183 THR A O 1
ATOM 1414 N N . ASP A 1 184 ? 8.990 -6.649 16.457 1.00 95.19 184 ASP A N 1
ATOM 1415 C CA . ASP A 1 184 ? 10.009 -5.623 16.714 1.00 95.19 184 ASP A CA 1
ATOM 1416 C C . ASP A 1 184 ? 9.388 -4.275 17.106 1.00 95.19 184 ASP A C 1
ATOM 1418 O O . ASP A 1 184 ? 9.971 -3.517 17.880 1.00 95.19 184 ASP A O 1
ATOM 1422 N N . MET A 1 185 ? 8.188 -3.965 16.599 1.00 95.88 185 MET A N 1
ATOM 1423 C CA . MET A 1 185 ? 7.402 -2.817 17.066 1.00 95.88 185 MET A CA 1
ATOM 1424 C C . MET A 1 185 ? 6.836 -3.028 18.477 1.00 95.88 185 MET A C 1
ATOM 1426 O O . MET A 1 185 ? 6.294 -2.093 19.056 1.00 95.88 185 MET A O 1
ATOM 1430 N N . GLY A 1 186 ? 6.968 -4.218 19.059 1.00 94.50 186 GLY A N 1
ATOM 1431 C CA . GLY A 1 186 ? 6.513 -4.535 20.408 1.00 94.50 186 GLY A CA 1
ATOM 1432 C C . GLY A 1 186 ? 5.084 -5.063 20.476 1.00 94.50 186 GLY A C 1
ATOM 1433 O O . GLY A 1 186 ? 4.481 -4.991 21.548 1.00 94.50 186 GLY A O 1
ATOM 1434 N N . VAL A 1 187 ? 4.545 -5.566 19.361 1.00 95.88 187 VAL A N 1
ATOM 1435 C CA . VAL A 1 187 ? 3.305 -6.347 19.354 1.00 95.88 187 VAL A CA 1
ATOM 1436 C C . VAL A 1 187 ? 3.608 -7.766 19.835 1.00 95.88 187 VAL A C 1
ATOM 1438 O O . VAL A 1 187 ? 4.574 -8.385 19.395 1.00 95.88 187 VAL A O 1
ATOM 1441 N N . ASP A 1 188 ? 2.758 -8.300 20.709 1.00 95.19 188 ASP A N 1
ATOM 1442 C CA . ASP A 1 188 ? 2.872 -9.685 21.163 1.00 95.19 188 ASP A CA 1
ATOM 1443 C C . ASP A 1 188 ? 2.718 -10.680 19.984 1.00 95.19 188 ASP A C 1
ATOM 1445 O O . ASP A 1 188 ? 1.709 -10.619 19.267 1.00 95.19 188 ASP A O 1
ATOM 1449 N N . PRO A 1 189 ? 3.667 -11.618 19.778 1.00 93.88 189 PRO A N 1
ATOM 1450 C CA . PRO A 1 189 ? 3.594 -12.623 18.716 1.00 93.88 189 PRO A CA 1
ATOM 1451 C C . PRO A 1 189 ? 2.291 -13.429 18.687 1.00 93.88 189 PRO A C 1
ATOM 1453 O O . PRO A 1 189 ? 1.817 -13.779 17.606 1.00 93.88 189 PRO A O 1
ATOM 1456 N N . PHE A 1 190 ? 1.690 -13.701 19.850 1.00 94.25 190 PHE A N 1
ATOM 1457 C CA . PHE A 1 190 ? 0.412 -14.403 19.948 1.00 94.25 190 PHE A CA 1
ATOM 1458 C C . PHE A 1 190 ? -0.735 -13.596 19.326 1.00 94.25 190 PHE A C 1
ATOM 1460 O O . PHE A 1 190 ? -1.620 -14.153 18.674 1.00 94.25 190 PHE A O 1
ATOM 1467 N N . LEU A 1 191 ? -0.719 -12.271 19.484 1.00 94.50 191 LEU A N 1
ATOM 1468 C CA . LEU A 1 191 ? -1.721 -11.402 18.867 1.00 94.50 191 LEU A CA 1
ATOM 1469 C C . LEU A 1 191 ? -1.528 -11.327 17.351 1.00 94.50 191 LEU A C 1
ATOM 1471 O O . LEU A 1 191 ? -2.513 -11.298 16.614 1.00 94.50 191 LEU A O 1
ATOM 1475 N N . VAL A 1 192 ? -0.279 -11.336 16.875 1.00 94.12 192 VAL A N 1
ATOM 1476 C CA . VAL A 1 192 ? 0.024 -11.383 15.437 1.00 94.12 192 VAL A CA 1
ATOM 1477 C C . VAL A 1 192 ? -0.510 -12.679 14.824 1.00 94.12 192 VAL A C 1
ATOM 1479 O O . VAL A 1 192 ? -1.268 -12.624 13.857 1.00 94.12 192 VAL A O 1
ATOM 1482 N N . SER A 1 193 ? -0.188 -13.839 15.407 1.00 92.62 193 SER A N 1
ATOM 1483 C CA . SER A 1 193 ? -0.631 -15.137 14.876 1.00 92.62 193 SER A CA 1
ATOM 1484 C C . SER A 1 193 ? -2.152 -15.309 14.892 1.00 92.62 193 SER A C 1
ATOM 1486 O O . SER A 1 193 ? -2.696 -15.972 14.015 1.00 92.62 193 SER A O 1
ATOM 1488 N N . SER A 1 194 ? -2.837 -14.692 15.858 1.00 94.06 194 SER A N 1
ATOM 1489 C CA . SER A 1 194 ? -4.293 -14.800 16.010 1.00 94.06 194 SER A CA 1
ATOM 1490 C C . SER A 1 194 ? -5.087 -13.823 15.134 1.00 94.06 194 SER A C 1
ATOM 1492 O O . SER A 1 194 ? -6.294 -13.997 14.982 1.00 94.06 194 SER A O 1
ATOM 1494 N N . SER A 1 195 ? -4.451 -12.780 14.588 1.00 95.31 195 SER A N 1
ATOM 1495 C CA . SER A 1 195 ? -5.145 -11.706 13.858 1.00 95.31 195 SER A CA 1
ATOM 1496 C C . SER A 1 195 ? -4.840 -11.661 12.362 1.00 95.31 195 SER A C 1
ATOM 1498 O O . SER A 1 195 ? -5.699 -11.229 11.593 1.00 95.31 195 SER A O 1
ATOM 1500 N N . VAL A 1 196 ? -3.641 -12.068 11.930 1.00 96.81 196 VAL A N 1
ATOM 1501 C CA . VAL A 1 196 ? -3.204 -11.938 10.531 1.00 96.81 196 VAL A CA 1
ATOM 1502 C C . VAL A 1 196 ? -3.887 -12.978 9.644 1.00 96.81 196 VAL A C 1
ATOM 1504 O O . VAL A 1 196 ? -3.710 -14.180 9.816 1.00 96.81 196 VAL A O 1
ATOM 1507 N N . ASN A 1 197 ? -4.630 -12.501 8.647 1.00 96.50 197 ASN A N 1
ATOM 1508 C CA . ASN A 1 197 ? -5.308 -13.336 7.656 1.00 96.50 197 ASN A CA 1
ATOM 1509 C C . ASN A 1 197 ? -4.442 -13.672 6.443 1.00 96.50 197 ASN A C 1
ATOM 1511 O O . ASN A 1 197 ? -4.661 -14.701 5.810 1.00 96.50 197 ASN A O 1
ATOM 1515 N N . GLY A 1 198 ? -3.517 -12.780 6.097 1.00 97.50 198 GLY A N 1
ATOM 1516 C CA . GLY A 1 198 ? -2.633 -12.929 4.951 1.00 97.50 198 GLY A CA 1
ATOM 1517 C C . GLY A 1 198 ? -1.684 -11.745 4.823 1.00 97.50 198 GLY A C 1
ATOM 1518 O O . GLY A 1 198 ? -1.962 -10.640 5.310 1.00 97.50 198 GLY A O 1
ATOM 1519 N N . ILE A 1 199 ? -0.551 -11.980 4.171 1.00 98.25 199 ILE A N 1
ATOM 1520 C CA . ILE A 1 199 ? 0.466 -10.968 3.911 1.00 98.25 199 ILE A CA 1
ATOM 1521 C C . ILE A 1 199 ? 0.866 -11.030 2.439 1.00 98.25 199 ILE A C 1
ATOM 1523 O O . ILE A 1 199 ? 1.320 -12.056 1.937 1.00 98.25 199 ILE A O 1
ATOM 1527 N N . LEU A 1 200 ? 0.755 -9.893 1.759 1.00 97.75 200 LEU A N 1
ATOM 1528 C CA . LEU A 1 200 ? 1.111 -9.733 0.357 1.00 97.75 200 LEU A CA 1
ATOM 1529 C C . LEU A 1 200 ? 2.338 -8.834 0.218 1.00 97.75 200 LEU A C 1
ATOM 1531 O O . LEU A 1 200 ? 2.231 -7.616 0.348 1.00 97.75 200 LEU A O 1
ATOM 1535 N N . ALA A 1 201 ? 3.493 -9.400 -0.114 1.00 97.69 201 ALA A N 1
ATOM 1536 C CA . ALA A 1 201 ? 4.638 -8.615 -0.561 1.00 97.69 201 ALA A CA 1
ATOM 1537 C C . ALA A 1 201 ? 4.488 -8.245 -2.036 1.00 97.69 201 ALA A C 1
ATOM 1539 O O . ALA A 1 201 ? 4.172 -9.087 -2.875 1.00 97.69 201 ALA A O 1
ATOM 1540 N N . GLN A 1 202 ? 4.757 -6.982 -2.361 1.00 96.69 202 GLN A N 1
ATOM 1541 C CA . GLN A 1 202 ? 4.586 -6.457 -3.709 1.00 96.69 202 GLN A CA 1
ATOM 1542 C C . GLN A 1 202 ? 5.797 -5.649 -4.176 1.00 96.69 202 GLN A C 1
ATOM 1544 O O . GLN A 1 202 ? 6.362 -4.825 -3.447 1.00 96.69 202 GLN A O 1
ATOM 1549 N N . ARG A 1 203 ? 6.143 -5.821 -5.455 1.00 95.94 203 ARG A N 1
ATOM 1550 C CA . ARG A 1 203 ? 7.040 -4.937 -6.213 1.00 95.94 203 ARG A CA 1
ATOM 1551 C C . ARG A 1 203 ? 6.422 -4.587 -7.563 1.00 95.94 203 ARG A C 1
ATOM 1553 O O . ARG A 1 203 ? 5.580 -5.317 -8.072 1.00 95.94 203 ARG A O 1
ATOM 1560 N N . LEU A 1 204 ? 6.870 -3.482 -8.162 1.00 94.31 204 LEU A N 1
ATOM 1561 C CA . LEU A 1 204 ? 6.552 -3.150 -9.552 1.00 94.31 204 LEU A CA 1
ATOM 1562 C C . LEU A 1 204 ? 7.774 -3.366 -10.432 1.00 94.31 204 LEU A C 1
ATOM 1564 O O . LEU A 1 204 ? 8.845 -2.821 -10.161 1.00 94.31 204 LEU A O 1
ATOM 1568 N N . VAL A 1 205 ? 7.583 -4.089 -11.530 1.00 94.62 205 VAL A N 1
ATOM 1569 C CA . VAL A 1 205 ? 8.587 -4.238 -12.586 1.00 94.62 205 VAL A CA 1
ATOM 1570 C C . VAL A 1 205 ? 8.099 -3.582 -13.871 1.00 94.62 205 VAL A C 1
ATOM 1572 O O . VAL A 1 205 ? 6.899 -3.421 -14.110 1.00 94.62 205 VAL A O 1
ATOM 1575 N N . ARG A 1 206 ? 9.040 -3.136 -14.703 1.00 95.00 206 ARG A N 1
ATOM 1576 C CA . ARG A 1 206 ? 8.728 -2.486 -15.980 1.00 95.00 206 ARG A CA 1
ATOM 1577 C C . ARG A 1 206 ? 8.283 -3.533 -17.005 1.00 95.00 206 ARG A C 1
ATOM 1579 O O . ARG A 1 206 ? 8.950 -4.548 -17.167 1.00 95.00 206 ARG A O 1
ATOM 1586 N N . LYS A 1 207 ? 7.189 -3.271 -17.729 1.00 94.44 207 LYS A N 1
ATOM 1587 C CA . LYS A 1 207 ? 6.728 -4.137 -18.829 1.00 94.44 207 LYS A CA 1
ATOM 1588 C C . LYS A 1 207 ? 7.580 -3.889 -20.076 1.00 94.44 207 LYS A C 1
ATOM 1590 O O . LYS A 1 207 ? 7.814 -2.733 -20.441 1.00 94.44 207 LYS A O 1
ATOM 1595 N N . ILE A 1 208 ? 8.012 -4.957 -20.747 1.00 96.50 208 ILE A N 1
ATOM 1596 C CA . ILE A 1 208 ? 8.719 -4.863 -22.034 1.00 96.50 208 ILE A CA 1
ATOM 1597 C C . ILE A 1 208 ? 7.802 -4.178 -23.054 1.00 96.50 208 ILE A C 1
ATOM 1599 O O . ILE A 1 208 ? 6.612 -4.490 -23.156 1.00 96.50 208 ILE A O 1
ATOM 1603 N N . CYS A 1 209 ? 8.342 -3.220 -23.807 1.00 96.38 209 CYS A N 1
ATOM 1604 C CA . CYS A 1 209 ? 7.590 -2.528 -24.843 1.00 96.38 209 CYS A CA 1
ATOM 1605 C C . CYS A 1 209 ? 7.157 -3.512 -25.939 1.00 96.38 209 CYS A C 1
ATOM 1607 O O . CYS A 1 209 ? 7.996 -4.122 -26.592 1.00 96.38 209 CYS A O 1
ATOM 1609 N N . LYS A 1 210 ? 5.847 -3.614 -26.195 1.00 95.19 210 LYS A N 1
ATOM 1610 C CA . LYS A 1 210 ? 5.291 -4.533 -27.205 1.00 95.19 210 LYS A CA 1
ATOM 1611 C C . LYS A 1 210 ? 5.771 -4.261 -28.641 1.00 95.19 210 LYS A C 1
ATOM 1613 O O . LYS A 1 210 ? 5.721 -5.168 -29.454 1.00 95.19 210 LYS A O 1
ATOM 1618 N N . GLN A 1 211 ? 6.204 -3.035 -28.946 1.00 96.31 211 GLN A N 1
ATOM 1619 C CA . GLN A 1 211 ? 6.593 -2.609 -30.301 1.00 96.31 211 GLN A CA 1
ATOM 1620 C C . GLN A 1 211 ? 8.050 -2.941 -30.646 1.00 96.31 211 GLN A C 1
ATOM 1622 O O . GLN A 1 211 ? 8.366 -3.169 -31.803 1.00 96.31 211 GLN A O 1
ATOM 1627 N N . CYS A 1 212 ? 8.938 -2.969 -29.649 1.00 95.94 212 CYS A N 1
ATOM 1628 C CA . CYS A 1 212 ? 10.360 -3.273 -29.837 1.00 95.94 212 CYS A CA 1
ATOM 1629 C C . CYS A 1 212 ? 10.813 -4.490 -29.023 1.00 95.94 212 CYS A C 1
ATOM 1631 O O . CYS A 1 212 ? 11.987 -4.605 -28.672 1.00 95.94 212 CYS A O 1
ATOM 1633 N N . ARG A 1 213 ? 9.866 -5.375 -28.688 1.00 96.25 213 ARG A N 1
ATOM 1634 C CA . ARG A 1 213 ? 10.133 -6.655 -28.033 1.00 96.25 213 ARG A CA 1
ATOM 1635 C C . ARG A 1 213 ? 10.876 -7.557 -29.012 1.00 96.25 213 ARG A C 1
ATOM 1637 O O . ARG A 1 213 ? 10.375 -7.809 -30.102 1.00 96.25 213 ARG A O 1
ATOM 1644 N N . GLN A 1 214 ? 12.023 -8.062 -28.592 1.00 95.25 214 GLN A N 1
ATOM 1645 C CA . GLN A 1 214 ? 12.836 -9.009 -29.347 1.00 95.25 214 GLN A CA 1
ATOM 1646 C C . GLN A 1 214 ? 13.145 -10.215 -28.461 1.00 95.25 214 GLN A C 1
ATOM 1648 O O . GLN A 1 214 ? 13.199 -10.083 -27.233 1.00 95.25 214 GLN A O 1
ATOM 1653 N N . GLU A 1 215 ? 13.264 -11.387 -29.079 1.00 93.38 215 GLU A N 1
ATOM 1654 C CA . GLU A 1 215 ? 13.724 -12.601 -28.401 1.00 93.38 215 GLU A CA 1
ATOM 1655 C C . GLU A 1 215 ? 15.176 -12.394 -27.947 1.00 93.38 215 GLU A C 1
ATOM 1657 O O . GLU A 1 215 ? 15.960 -11.728 -28.624 1.00 93.38 215 GLU A O 1
ATOM 1662 N N . HIS A 1 216 ? 15.497 -12.875 -26.751 1.00 89.12 216 HIS A N 1
ATOM 1663 C CA . HIS A 1 216 ? 16.791 -12.690 -26.101 1.00 89.12 216 HIS A CA 1
ATOM 1664 C C . HIS A 1 216 ? 17.204 -14.012 -25.478 1.00 89.12 216 HIS A C 1
ATOM 1666 O O . HIS A 1 216 ? 16.448 -14.572 -24.685 1.00 89.12 216 HIS A O 1
ATOM 1672 N N . GLU A 1 217 ? 18.396 -14.491 -25.816 1.00 87.06 217 GLU A N 1
ATOM 1673 C CA . GLU A 1 217 ? 18.981 -15.650 -25.153 1.00 87.06 217 GLU A CA 1
ATOM 1674 C C . GLU A 1 217 ? 19.551 -15.226 -23.791 1.00 87.06 217 GLU A C 1
ATOM 1676 O O . GLU A 1 217 ? 20.422 -14.350 -23.749 1.00 87.06 217 GLU A O 1
ATOM 1681 N N . PRO A 1 218 ? 19.080 -15.813 -22.672 1.00 85.00 218 PRO A N 1
ATOM 1682 C CA . PRO A 1 218 ? 19.561 -15.446 -21.347 1.00 85.00 218 PRO A CA 1
ATOM 1683 C C . PRO A 1 218 ? 21.070 -15.653 -21.200 1.00 85.00 218 PRO A C 1
ATOM 1685 O O . PRO A 1 218 ? 21.595 -16.723 -21.522 1.00 85.00 218 PRO A O 1
ATOM 1688 N N . THR A 1 219 ? 21.763 -14.661 -20.648 1.00 85.06 219 THR A N 1
ATOM 1689 C CA . THR A 1 219 ? 23.186 -14.779 -20.309 1.00 85.06 219 THR A CA 1
ATOM 1690 C C . THR A 1 219 ? 23.389 -15.761 -19.155 1.00 85.06 219 THR A C 1
ATOM 1692 O O . THR A 1 219 ? 22.475 -16.016 -18.371 1.00 85.06 219 THR A O 1
ATOM 1695 N N . SER A 1 220 ? 24.607 -16.283 -18.983 1.00 82.19 220 SER A N 1
ATOM 1696 C CA . SER A 1 220 ? 24.932 -17.184 -17.865 1.00 82.19 220 SER A CA 1
ATOM 1697 C C . SER A 1 220 ? 24.557 -16.594 -16.498 1.00 82.19 220 SER A C 1
ATOM 1699 O O . SER A 1 220 ? 24.065 -17.311 -15.632 1.00 82.19 220 SER A O 1
ATOM 1701 N N . GLU A 1 221 ? 24.729 -15.283 -16.316 1.00 82.38 221 GLU A N 1
ATOM 1702 C CA . GLU A 1 221 ? 24.339 -14.575 -15.092 1.00 82.38 221 GLU A CA 1
ATOM 1703 C C . GLU A 1 221 ? 22.818 -14.553 -14.894 1.00 82.38 221 GLU A C 1
ATOM 1705 O O . GLU A 1 221 ? 22.337 -14.818 -13.793 1.00 82.38 221 GLU A O 1
ATOM 1710 N N . GLU A 1 222 ? 22.049 -14.290 -15.954 1.00 81.56 222 GLU A N 1
ATOM 1711 C CA . GLU A 1 222 ? 20.581 -14.303 -15.918 1.00 81.56 222 GLU A CA 1
ATOM 1712 C C . GLU A 1 222 ? 20.045 -15.705 -15.595 1.00 81.56 222 GLU A C 1
ATOM 1714 O O . GLU A 1 222 ? 19.121 -15.840 -14.788 1.00 81.56 222 GLU A O 1
ATOM 1719 N N . LYS A 1 223 ? 20.674 -16.753 -16.148 1.00 79.12 223 LYS A N 1
ATOM 1720 C CA . LYS A 1 223 ? 20.347 -18.155 -15.841 1.00 79.12 223 LYS A CA 1
ATOM 1721 C C . LYS A 1 223 ? 20.582 -18.488 -14.367 1.00 79.12 223 LYS A C 1
ATOM 1723 O O . LYS A 1 223 ? 19.717 -19.082 -13.724 1.00 79.12 223 LYS A O 1
ATOM 1728 N N . VAL A 1 224 ? 21.716 -18.057 -13.810 1.00 80.31 224 VAL A N 1
ATOM 1729 C CA . VAL A 1 224 ? 22.035 -18.241 -12.384 1.00 80.31 224 VAL A CA 1
ATOM 1730 C C . VAL A 1 224 ? 21.053 -17.473 -11.495 1.00 80.31 224 VAL A C 1
ATOM 1732 O O . VAL A 1 224 ? 20.544 -18.026 -10.519 1.00 80.31 224 VAL A O 1
ATOM 1735 N N . LEU A 1 225 ? 20.749 -16.216 -11.837 1.00 76.81 225 LEU A N 1
ATOM 1736 C CA . LEU A 1 225 ? 19.857 -15.356 -11.057 1.00 76.81 225 LEU A CA 1
ATOM 1737 C C . LEU A 1 225 ? 18.426 -15.900 -11.007 1.00 76.81 225 LEU A C 1
ATOM 1739 O O . LEU A 1 225 ? 17.780 -15.839 -9.960 1.00 76.81 225 LEU A O 1
ATOM 1743 N N . ALA A 1 226 ? 17.937 -16.446 -12.121 1.00 71.94 226 ALA A N 1
ATOM 1744 C CA . ALA A 1 226 ? 16.601 -17.016 -12.198 1.00 71.94 226 ALA A CA 1
ATOM 1745 C C . ALA A 1 226 ? 16.425 -18.229 -11.271 1.00 71.94 226 ALA A C 1
ATOM 1747 O O . ALA A 1 226 ? 15.299 -18.521 -10.883 1.00 71.94 226 ALA A O 1
ATOM 1748 N N . LYS A 1 227 ? 17.508 -18.930 -10.892 1.00 69.50 227 LYS A N 1
ATOM 1749 C CA . LYS A 1 227 ? 17.470 -20.196 -10.128 1.00 69.50 227 LYS A CA 1
ATOM 1750 C C . LYS A 1 227 ? 16.536 -21.254 -10.744 1.00 69.50 227 LYS A C 1
ATOM 1752 O O . LYS A 1 227 ? 16.069 -22.153 -10.048 1.00 69.50 227 LYS A O 1
ATOM 1757 N N . TRP A 1 228 ? 16.228 -21.138 -12.034 1.00 62.84 228 TRP A N 1
ATOM 1758 C CA . TRP A 1 228 ? 15.305 -22.025 -12.735 1.00 62.84 228 TRP A CA 1
ATOM 1759 C C . TRP A 1 228 ? 16.083 -23.173 -13.363 1.00 62.84 228 TRP A C 1
ATOM 1761 O O . TRP A 1 228 ? 16.970 -22.949 -14.180 1.00 62.84 228 TRP A O 1
ATOM 1771 N N . GLN A 1 229 ? 15.719 -24.407 -13.011 1.00 57.69 229 GLN A N 1
ATOM 1772 C CA . GLN A 1 229 ? 16.344 -25.614 -13.564 1.00 57.69 229 GLN A CA 1
ATOM 1773 C C . GLN A 1 229 ? 16.010 -25.848 -15.054 1.00 57.69 229 GLN A C 1
ATOM 1775 O O . GLN A 1 229 ? 16.651 -26.679 -15.683 1.00 57.69 229 GLN A O 1
ATOM 1780 N N . HIS A 1 230 ? 15.055 -25.099 -15.626 1.00 60.56 230 HIS A N 1
ATOM 1781 C CA . HIS A 1 230 ? 14.524 -25.295 -16.986 1.00 60.56 230 HIS A CA 1
ATOM 1782 C C . HIS A 1 230 ? 14.542 -24.021 -17.845 1.00 60.56 230 HIS A C 1
ATOM 1784 O O . HIS A 1 230 ? 13.667 -23.816 -18.682 1.00 60.56 230 HIS A O 1
ATOM 1790 N N . ILE A 1 231 ? 15.493 -23.110 -17.620 1.00 64.38 231 ILE A N 1
ATOM 1791 C CA . ILE A 1 231 ? 15.500 -21.827 -18.343 1.00 64.38 231 ILE A CA 1
ATOM 1792 C C . ILE A 1 231 ? 15.755 -21.987 -19.849 1.00 64.38 231 ILE A C 1
ATOM 1794 O O . ILE A 1 231 ? 15.340 -21.130 -20.624 1.00 64.38 231 ILE A O 1
ATOM 1798 N N . ASP A 1 232 ? 16.399 -23.085 -20.255 1.00 63.97 232 ASP A N 1
ATOM 1799 C CA . ASP A 1 232 ? 16.731 -23.364 -21.655 1.00 63.97 232 ASP A CA 1
ATOM 1800 C C . ASP A 1 232 ? 15.478 -23.612 -22.518 1.00 63.97 232 ASP A C 1
ATOM 1802 O O . ASP A 1 232 ? 15.510 -23.368 -23.722 1.00 63.97 232 ASP A O 1
ATOM 1806 N N . ASP A 1 233 ? 14.348 -23.977 -21.900 1.00 69.69 233 ASP A N 1
ATOM 1807 C CA . ASP A 1 233 ? 13.061 -24.176 -22.581 1.00 69.69 233 ASP A CA 1
ATOM 1808 C C . ASP A 1 233 ? 12.174 -22.914 -22.579 1.00 69.69 233 ASP A C 1
ATOM 1810 O O . ASP A 1 233 ? 11.074 -22.904 -23.143 1.00 69.69 233 ASP A O 1
ATOM 1814 N N . VAL A 1 234 ? 12.620 -21.822 -21.942 1.00 75.38 234 VAL A N 1
ATOM 1815 C CA . VAL A 1 234 ? 11.816 -20.609 -21.753 1.00 75.38 234 VAL A CA 1
ATOM 1816 C C . VAL A 1 234 ? 12.304 -19.485 -22.656 1.00 75.38 234 VAL A C 1
ATOM 1818 O O . VAL A 1 234 ? 13.350 -18.870 -22.440 1.00 75.38 234 VAL A O 1
ATOM 1821 N N . LYS A 1 235 ? 11.462 -19.124 -23.630 1.00 83.31 235 LYS A N 1
ATOM 1822 C CA . LYS A 1 235 ? 11.685 -17.941 -24.467 1.00 83.31 235 LYS A CA 1
ATOM 1823 C C . LYS A 1 235 ? 11.740 -16.676 -23.618 1.00 83.31 235 LYS A C 1
ATOM 1825 O O . LYS A 1 235 ? 10.736 -16.260 -23.030 1.00 83.31 235 LYS A O 1
ATOM 1830 N N . SER A 1 236 ? 12.900 -16.035 -23.620 1.00 87.69 236 SER A N 1
ATOM 1831 C CA . SER A 1 236 ? 13.137 -14.769 -22.936 1.00 87.69 236 SER A CA 1
ATOM 1832 C C . SER A 1 236 ? 13.119 -13.611 -23.926 1.00 87.69 236 SER A C 1
ATOM 1834 O O . SER A 1 236 ? 13.285 -13.784 -25.132 1.00 87.69 236 SER A O 1
ATOM 1836 N N . TYR A 1 237 ? 12.822 -12.413 -23.428 1.00 92.31 237 TYR A N 1
ATOM 1837 C CA . TYR A 1 237 ? 12.617 -11.247 -24.279 1.00 92.31 237 TYR A CA 1
ATOM 1838 C C . TYR A 1 237 ? 13.225 -9.999 -23.664 1.00 92.31 237 TYR A C 1
ATOM 1840 O O . TYR A 1 237 ? 13.218 -9.822 -22.445 1.00 92.31 237 TYR A O 1
ATOM 1848 N N . ARG A 1 238 ? 13.653 -9.080 -24.527 1.00 93.94 238 ARG A N 1
ATOM 1849 C CA . ARG A 1 238 ? 14.166 -7.764 -24.148 1.00 93.94 238 ARG A CA 1
ATOM 1850 C C . ARG A 1 238 ? 13.583 -6.686 -25.059 1.00 93.94 238 ARG A C 1
ATOM 1852 O O . ARG A 1 238 ? 13.160 -6.956 -26.180 1.00 93.94 238 ARG A O 1
ATOM 1859 N N . GLY A 1 239 ? 13.501 -5.458 -24.556 1.00 95.94 239 GLY A N 1
ATOM 1860 C CA . GLY A 1 239 ? 13.115 -4.305 -25.367 1.00 95.94 239 GLY A CA 1
ATOM 1861 C C . GLY A 1 239 ? 14.341 -3.641 -25.983 1.00 95.94 239 GLY A C 1
ATOM 1862 O O . GLY A 1 239 ? 15.212 -3.200 -25.238 1.00 95.94 239 GLY A O 1
ATOM 1863 N N . ALA A 1 240 ? 14.384 -3.518 -27.310 1.00 95.38 240 ALA A N 1
ATOM 1864 C CA . ALA A 1 240 ? 15.498 -2.879 -28.023 1.00 95.38 240 ALA A CA 1
ATOM 1865 C C . ALA A 1 240 ? 15.503 -1.340 -27.926 1.00 95.38 240 ALA A C 1
ATOM 1867 O O . ALA A 1 240 ? 16.520 -0.703 -28.170 1.00 95.38 240 ALA A O 1
ATOM 1868 N N . GLY A 1 241 ? 14.367 -0.742 -27.552 1.00 95.88 241 GLY A N 1
ATOM 1869 C CA . GLY A 1 241 ? 14.163 0.709 -27.580 1.00 95.88 241 GLY A CA 1
ATOM 1870 C C . GLY A 1 241 ? 13.553 1.177 -28.904 1.00 95.88 241 GLY A C 1
ATOM 1871 O O . GLY A 1 241 ? 13.926 0.732 -29.980 1.00 95.88 241 GLY A O 1
ATOM 1872 N N . CYS A 1 242 ? 12.531 2.026 -28.825 1.00 95.75 242 CYS A N 1
ATOM 1873 C CA . CYS A 1 242 ? 11.899 2.661 -29.982 1.00 95.75 242 CYS A CA 1
ATOM 1874 C C . CYS A 1 242 ? 11.263 3.990 -29.563 1.00 95.75 242 CYS A C 1
ATOM 1876 O O . CYS A 1 242 ? 11.136 4.276 -28.370 1.00 95.75 242 CYS A O 1
ATOM 1878 N N . GLU A 1 243 ? 10.796 4.774 -30.531 1.00 96.62 243 GLU A N 1
ATOM 1879 C CA . GLU A 1 243 ? 10.127 6.055 -30.286 1.00 96.62 243 GLU A CA 1
ATOM 1880 C C . GLU A 1 243 ? 8.917 5.913 -29.341 1.00 96.62 243 GLU A C 1
ATOM 1882 O O . GLU A 1 243 ? 8.757 6.680 -28.394 1.00 96.62 243 GLU A O 1
ATOM 1887 N N . LYS A 1 244 ? 8.116 4.846 -29.492 1.00 93.25 244 LYS A N 1
ATOM 1888 C CA . LYS A 1 244 ? 6.925 4.594 -28.654 1.00 93.25 244 LYS A CA 1
ATOM 1889 C C . LYS A 1 244 ? 7.230 4.348 -27.172 1.00 93.25 244 LYS A C 1
ATOM 1891 O O . LYS A 1 244 ? 6.303 4.421 -26.363 1.00 93.25 244 LYS A O 1
ATOM 1896 N N . CYS A 1 245 ? 8.464 3.998 -26.814 1.00 94.38 245 CYS A N 1
ATOM 1897 C CA . CYS A 1 245 ? 8.911 3.841 -25.425 1.00 94.38 245 CYS A CA 1
ATOM 1898 C C . CYS A 1 245 ? 10.012 4.837 -25.032 1.00 94.38 245 CYS A C 1
ATOM 1900 O O . CYS A 1 245 ? 10.652 4.645 -23.995 1.00 94.38 245 CYS A O 1
ATOM 1902 N N . GLY A 1 246 ? 10.254 5.867 -25.854 1.00 94.31 246 GLY A N 1
ATOM 1903 C CA . GLY A 1 246 ? 11.305 6.860 -25.621 1.00 94.31 246 GLY A CA 1
ATOM 1904 C C . GLY A 1 246 ? 12.705 6.246 -25.550 1.00 94.31 246 GLY A C 1
ATOM 1905 O O . GLY A 1 246 ? 13.506 6.648 -24.716 1.00 94.31 246 GLY A O 1
ATOM 1906 N N . GLY A 1 247 ? 12.968 5.193 -26.330 1.00 95.31 247 GLY A N 1
ATOM 1907 C CA . GLY A 1 247 ? 14.262 4.500 -26.359 1.00 95.31 247 GLY A CA 1
ATOM 1908 C C . GLY A 1 247 ? 14.546 3.576 -25.168 1.00 95.31 247 GLY A C 1
ATOM 1909 O O . GLY A 1 247 ? 15.526 2.846 -25.192 1.00 95.31 247 GLY A O 1
ATOM 1910 N N . THR A 1 248 ? 13.685 3.527 -24.147 1.00 96.19 248 THR A N 1
ATOM 1911 C CA . THR A 1 248 ? 13.969 2.758 -22.917 1.00 96.19 248 THR A CA 1
ATOM 1912 C C . THR A 1 248 ? 13.851 1.240 -23.073 1.00 96.19 248 THR A C 1
ATOM 1914 O O . THR A 1 248 ? 14.371 0.497 -22.245 1.00 96.19 248 THR A O 1
ATOM 1917 N N . GLY A 1 249 ? 13.099 0.773 -24.074 1.00 96.38 249 GLY A N 1
ATOM 1918 C CA . GLY A 1 249 ? 12.719 -0.637 -24.228 1.00 96.38 249 GLY A CA 1
ATOM 1919 C C . GLY A 1 249 ? 11.530 -1.069 -23.356 1.00 96.38 249 GLY A C 1
ATOM 1920 O O . GLY A 1 249 ? 11.032 -2.184 -23.510 1.00 96.38 249 GLY A O 1
ATOM 1921 N N . TYR A 1 250 ? 11.002 -0.188 -22.500 1.00 96.75 250 TYR A N 1
ATOM 1922 C CA . TYR A 1 250 ? 9.931 -0.510 -21.555 1.00 96.75 250 TYR A CA 1
ATOM 1923 C C . TYR A 1 250 ? 8.768 0.478 -21.640 1.00 96.75 250 TYR A C 1
ATOM 1925 O O . TYR A 1 250 ? 8.957 1.670 -21.863 1.00 96.75 250 TYR A O 1
ATOM 1933 N N . ARG A 1 251 ? 7.537 0.002 -21.438 1.00 94.00 251 ARG A N 1
ATOM 1934 C CA . ARG A 1 251 ? 6.358 0.876 -21.370 1.00 94.00 251 ARG A CA 1
ATOM 1935 C C . ARG A 1 251 ? 5.317 0.307 -20.414 1.00 94.00 251 ARG A C 1
ATOM 1937 O O . ARG A 1 251 ? 4.765 -0.761 -20.658 1.00 94.00 251 ARG A O 1
ATOM 1944 N N . GLY A 1 252 ? 5.021 1.057 -19.356 1.00 90.38 252 GLY A N 1
ATOM 1945 C CA . GLY A 1 252 ? 4.130 0.620 -18.281 1.00 90.38 252 GLY A CA 1
ATOM 1946 C C . GLY A 1 252 ? 4.822 -0.277 -17.251 1.00 90.38 252 GLY A C 1
ATOM 1947 O O . GLY A 1 252 ? 6.019 -0.563 -17.335 1.00 90.38 252 GLY A O 1
ATOM 1948 N N . ARG A 1 253 ? 4.056 -0.696 -16.243 1.00 91.62 253 ARG A N 1
ATOM 1949 C CA . ARG A 1 253 ? 4.521 -1.513 -15.114 1.00 91.62 253 ARG A CA 1
ATOM 1950 C C . ARG A 1 253 ? 3.538 -2.652 -14.842 1.00 91.62 253 ARG A C 1
ATOM 1952 O O . ARG A 1 253 ? 2.385 -2.570 -15.264 1.00 91.62 253 ARG A O 1
ATOM 1959 N N . VAL A 1 254 ? 4.009 -3.707 -14.189 1.00 92.06 254 VAL A N 1
ATOM 1960 C CA . VAL A 1 254 ? 3.206 -4.827 -13.675 1.00 92.06 254 VAL A CA 1
ATOM 1961 C C . VAL A 1 254 ? 3.616 -5.120 -12.238 1.00 92.06 254 VAL A C 1
ATOM 1963 O O . VAL A 1 254 ? 4.785 -4.919 -11.893 1.00 92.06 254 VAL A O 1
ATOM 1966 N N . GLY A 1 255 ? 2.666 -5.559 -11.415 1.00 93.06 255 GLY A N 1
ATOM 1967 C CA . GLY A 1 255 ? 2.963 -6.091 -10.095 1.00 93.06 255 GLY A CA 1
ATOM 1968 C C . GLY A 1 255 ? 3.609 -7.470 -10.177 1.00 93.06 255 GLY A C 1
ATOM 1969 O O . GLY A 1 255 ? 3.303 -8.261 -11.064 1.00 93.06 255 GLY A O 1
ATOM 1970 N N . VAL A 1 256 ? 4.517 -7.738 -9.248 1.00 93.94 256 VAL A N 1
ATOM 1971 C CA . VAL A 1 256 ? 4.971 -9.085 -8.899 1.00 93.94 256 VAL A CA 1
ATOM 1972 C C . VAL A 1 256 ? 4.740 -9.271 -7.407 1.00 93.94 256 VAL A C 1
ATOM 1974 O O . VAL A 1 256 ? 4.943 -8.328 -6.630 1.00 93.94 256 VAL A O 1
ATOM 1977 N N . PHE A 1 257 ? 4.278 -10.459 -7.032 1.00 95.31 257 PHE A N 1
ATOM 1978 C CA . PHE A 1 257 ? 3.634 -10.697 -5.747 1.00 95.31 257 PHE A CA 1
ATOM 1979 C C . PHE A 1 257 ? 4.208 -11.932 -5.052 1.00 95.31 257 PHE A C 1
ATOM 1981 O O . PHE A 1 257 ? 4.575 -12.907 -5.701 1.00 95.31 257 PHE A O 1
ATOM 1988 N N . GLU A 1 258 ? 4.268 -11.872 -3.727 1.00 95.62 258 GLU A N 1
ATOM 1989 C CA . GLU A 1 258 ? 4.542 -12.988 -2.823 1.00 95.62 258 GLU A CA 1
ATOM 1990 C C . GLU A 1 258 ? 3.405 -13.004 -1.797 1.00 95.62 258 GLU A C 1
ATOM 1992 O O . GLU A 1 258 ? 3.281 -12.060 -1.016 1.00 95.62 258 GLU A O 1
ATOM 1997 N N . PHE A 1 259 ? 2.554 -14.033 -1.833 1.00 96.25 259 PHE A N 1
ATOM 1998 C CA . PHE A 1 259 ? 1.380 -14.146 -0.964 1.00 96.25 259 PHE A CA 1
ATOM 1999 C C . PHE A 1 259 ? 1.564 -15.281 0.049 1.00 96.25 259 PHE A C 1
ATOM 2001 O O . PHE A 1 259 ? 1.677 -16.450 -0.346 1.00 96.25 259 PHE A O 1
ATOM 2008 N N . ILE A 1 260 ? 1.542 -14.930 1.339 1.00 93.88 260 ILE A N 1
ATOM 2009 C CA . ILE A 1 260 ? 1.540 -15.855 2.484 1.00 93.88 260 ILE A CA 1
ATOM 2010 C C . ILE A 1 260 ? 0.189 -15.805 3.187 1.00 93.88 260 ILE A C 1
ATOM 2012 O O . ILE A 1 260 ? -0.274 -14.680 3.487 1.00 93.88 260 ILE A O 1
#

Secondary structure (DSSP, 8-state):
--SS-EEEEEEEEETTEEEEEEEEEEEETTEEEEEEEEEEGGG----HHHHT--HHHHHHHHHHHT-SSEEEEEE-STTSSHHHHHHHHHHHH--TTS-EEEEESS--SPPTT-EEEEPBGGGTB-HHHHHHHHTTS--SEEEES---SHHHHHHHHHHHHTT-EEEEEE--SSSTTHHHHHHHTT--HHHHHHHEEEEEEEEEEEEEPTTSEEEEPPPHHHHHHHT-TTGGGS-EEEE---GGGTTSSEEEEEEEEEE-

Sequence (260 aa):
ERFIPQDGHIKLSVEGRSIDLRVSCCPTVFGESVVMRILDKGSLVLDVEQLGMSEVDQKKFDDVIHRPHGIFLVTGPTGSGKTTTLYTALTRIFTPKLKIITVEDPVEYQLQGICQIQVNPKRGLNFAEGLRSIVRQDPDVIMVGEIRDKETAEIAIRAALTGHLVFSTLHTNSAAGAIPRLTDMGVDPFLVSSSVNGILAQRLVRKICKQCRQEHEPTSEEKVLAKWQHIDDVKSYRGAGCEKCGGTGYRGRVGVFEFI

Mean predicted aligned error: 6.21 Å

Foldseek 3Di:
DFAAKDWDWDWDADPNWTKIWIWIWDHDPVGIDIDIDIQGQVPQDLAPVQQFDDPVVVVLLVVLLPDQFFEEEEEEAPPLCLVSSVSSSCLVPDDLVFAAEEEAQAPSDDDPNYHYHYADVVVPRDQLNSLVVVLVVPGQEYEYAADDALSNLVSQLVRRVVRHYYYHYDYDQAQVRVQVVNVVNVDDSVSVVVGYSKGKYKGKDFAFDPVQKDWDDDDPVSVVVVVDPPCVVDTDIFFCADPVCNGPRTDDIHMDIDMD

Nearest PDB structures (foldseek):
  5tsh-assembly1_E  TM=9.364E-01  e=8.025E-36  Geobacter metallireducens GS-15
  5zfr-assembly1_C-2  TM=8.968E-01  e=1.539E-34  Geobacter sulfurreducens PCA
  5zfr-assembly1_B-2  TM=8.919E-01  e=1.637E-34  Geobacter sulfurreducens PCA
  5zfr-assembly1_A-2  TM=9.496E-01  e=2.952E-33  Geobacter sulfurreducens PCA
  1p9w-assembly1_A  TM=8.969E-01  e=1.327E-33  Vibrio cholerae

Radius of gyration: 21.09 Å; Cα contacts (8 Å, |Δi|>4): 486; chains: 1; bounding box: 49×59×52 Å

pLDDT: mean 91.65, std 8.51, range [57.69, 98.69]

Solvent-accessible surface area (backbone atoms only — not comparable to full-atom values): 14663 Å² total; per-residue (Å²): 132,76,85,57,73,45,77,49,80,48,81,48,75,57,98,87,40,60,35,38,34,44,37,39,38,37,60,50,99,90,47,74,48,75,50,77,46,82,45,58,71,88,70,70,70,68,44,70,86,75,44,49,64,52,76,69,51,45,51,55,47,54,59,50,72,68,41,73,43,16,29,39,38,34,21,21,59,90,85,23,50,55,67,49,53,50,51,22,52,52,59,71,66,61,47,100,87,54,44,38,39,36,37,24,83,67,71,87,72,91,58,88,88,46,49,74,41,61,54,35,68,95,78,68,33,38,68,47,56,41,49,62,52,47,72,72,62,75,51,48,32,39,35,38,61,58,53,89,48,42,67,39,44,51,53,51,45,49,44,11,66,72,58,21,25,28,39,36,27,40,84,28,95,38,31,77,48,47,59,60,52,44,38,74,48,69,43,57,64,68,57,50,72,74,18,58,66,36,25,36,13,34,36,60,45,73,30,63,20,85,89,35,57,38,83,39,83,77,49,74,66,53,48,61,71,66,70,52,96,60,57,90,81,50,92,40,70,45,34,75,31,39,79,95,35,73,52,67,12,37,52,67,69,39,41,47,78,43,79,85